Protein 2XC8 (pdb70)

Solvent-accessible surface area: 14455 Å² total

Structure (mmCIF, N/CA/C/O backbone):
data_2XC8
#
_entry.id   2XC8
#
_cell.length_a   42.911
_cell.length_b   64.116
_cell.length_c   101.053
_cell.angle_alpha   90.00
_cell.angle_beta   90.00
_cell.angle_gamma   90.00
#
_symmetry.space_group_name_H-M   'P 21 21 21'
#
loop_
_entity.id
_entity.type
_entity.pdbx_description
1 polymer 'GENE 22 PRODUCT'
2 water water
#
loop_
_atom_site.group_PDB
_atom_site.id
_atom_site.type_symbol
_atom_site.label_atom_id
_atom_site.label_alt_id
_atom_site.label_comp_id
_atom_site.label_asym_id
_atom_site.label_entity_id
_atom_site.label_seq_id
_atom_site.pdbx_PDB_ins_code
_atom_site.Cartn_x
_atom_site.Cartn_y
_atom_site.Cartn_z
_atom_site.occupancy
_atom_site.B_iso_or_equiv
_atom_site.auth_seq_id
_atom_site.auth_comp_id
_atom_site.auth_asym_id
_atom_site.auth_atom_id
_atom_site.pdbx_PDB_model_num
ATOM 1 N N . GLY A 1 1 ? -36.721 -5.485 -6.537 1.00 31.10 1 GLY A N 1
ATOM 2 C CA . GLY A 1 1 ? -35.733 -5.056 -7.570 1.00 29.93 1 GLY A CA 1
ATOM 3 C C . GLY A 1 1 ? -35.531 -3.553 -7.611 1.00 31.13 1 GLY A C 1
ATOM 4 O O . GLY A 1 1 ? -36.269 -2.798 -6.974 1.00 29.87 1 GLY A O 1
ATOM 5 N N . ILE A 1 2 ? -34.522 -3.122 -8.363 1.00 26.22 2 ILE A N 1
ATOM 6 C CA . ILE A 1 2 ? -34.279 -1.699 -8.574 1.00 23.91 2 ILE A CA 1
ATOM 7 C C . ILE A 1 2 ? -34.813 -1.297 -9.947 1.00 27.54 2 ILE A C 1
ATOM 8 O O . ILE A 1 2 ? -34.236 -1.655 -10.980 1.00 27.64 2 ILE A O 1
ATOM 13 N N . GLU A 1 3 ? -35.937 -0.620 -9.964 1.00 23.76 3 GLU A N 1
ATOM 14 C CA . GLU A 1 3 ? -36.523 -0.179 -11.202 1.00 23.07 3 GLU A CA 1
ATOM 15 C C . GLU A 1 3 ? -35.860 1.053 -11.820 1.00 25.07 3 GLU A C 1
ATOM 16 O O . GLU A 1 3 ? -35.358 1.901 -11.137 1.00 23.97 3 GLU A O 1
ATOM 22 N N . ILE A 1 4 ? -35.841 1.088 -13.138 1.00 20.77 4 ILE A N 1
ATOM 23 C CA . ILE A 1 4 ? -35.207 2.159 -13.894 1.00 19.39 4 ILE A CA 1
ATOM 24 C C . ILE A 1 4 ? -36.276 3.152 -14.345 1.00 23.42 4 ILE A C 1
ATOM 25 O O . ILE A 1 4 ? -37.190 2.794 -15.091 1.00 22.52 4 ILE A O 1
ATOM 30 N N . VAL A 1 5 ? -36.167 4.395 -13.881 1.00 20.09 5 VAL A N 1
ATOM 31 C CA . VAL A 1 5 ? -37.132 5.433 -14.247 1.00 19.44 5 VAL A CA 1
ATOM 32 C C . VAL A 1 5 ? -36.506 6.472 -15.178 1.00 23.28 5 VAL A C 1
ATOM 33 O O . VAL A 1 5 ? -35.715 7.320 -14.752 1.00 22.73 5 VAL A O 1
ATOM 37 N N . ASN A 1 6 ? -36.857 6.372 -16.459 1.00 19.52 6 ASN A N 1
ATOM 38 C CA . ASN A 1 6 ? -36.497 7.377 -17.452 1.00 18.88 6 ASN A CA 1
ATOM 39 C C . ASN A 1 6 ? -37.450 8.557 -17.314 1.00 22.44 6 ASN A C 1
ATOM 40 O O . ASN A 1 6 ? -38.668 8.403 -17.444 1.00 22.78 6 ASN A O 1
ATOM 45 N N . ARG A 1 7 ? -36.888 9.730 -17.038 1.00 19.89 7 ARG A N 1
ATOM 46 C CA . ARG A 1 7 ? -37.670 10.904 -16.664 1.00 21.12 7 ARG A CA 1
ATOM 47 C C . ARG A 1 7 ? -37.076 12.165 -17.287 1.00 25.87 7 ARG A C 1
ATOM 48 O O . ARG A 1 7 ? -35.864 12.374 -17.240 1.00 25.18 7 ARG A O 1
ATOM 56 N N . LYS A 1 8 ? -37.933 12.998 -17.871 1.00 23.98 8 LYS A N 1
ATOM 57 C CA . LYS A 1 8 ? -37.495 14.252 -18.484 1.00 24.48 8 LYS A CA 1
ATOM 58 C C . LYS A 1 8 ? -37.500 15.402 -17.477 1.00 29.26 8 LYS A C 1
ATOM 59 O O . LYS A 1 8 ? -38.394 15.491 -16.629 1.00 29.16 8 LYS A O 1
ATOM 65 N N . ALA A 1 9 ? -36.492 16.271 -17.577 1.00 26.72 9 ALA A N 1
ATOM 66 C CA . ALA A 1 9 ? -36.315 17.398 -16.653 1.00 27.17 9 ALA A CA 1
ATOM 67 C C . ALA A 1 9 ? -35.406 18.481 -17.239 1.00 30.82 9 ALA A C 1
ATOM 68 O O . ALA A 1 9 ? -34.676 18.233 -18.203 1.00 29.93 9 ALA A O 1
ATOM 70 N N . VAL A 1 10 ? -35.463 19.678 -16.653 1.00 27.88 10 VAL A N 1
ATOM 71 C CA . VAL A 1 10 ? -34.579 20.787 -17.028 1.00 28.71 10 VAL A CA 1
ATOM 72 C C . VAL A 1 10 ? -33.128 20.408 -16.722 1.00 31.32 10 VAL A C 1
ATOM 73 O O . VAL A 1 10 ? -32.254 20.508 -17.586 1.00 30.23 10 VAL A O 1
ATOM 77 N N . TRP A 1 11 ? -32.892 19.966 -15.488 1.00 27.30 11 TRP A N 1
ATOM 78 C CA . TRP A 1 11 ? -31.600 19.428 -15.083 1.00 25.68 11 TRP A CA 1
ATOM 79 C C . TRP A 1 11 ? -31.548 17.936 -15.398 1.00 27.24 11 TRP A C 1
ATOM 80 O O . TRP A 1 11 ? -32.321 17.149 -14.843 1.00 26.01 11 TRP A O 1
ATOM 91 N N . TYR A 1 12 ? -30.644 17.555 -16.297 1.00 22.51 12 TYR A N 1
ATOM 92 C CA . TYR A 1 12 ? -30.489 16.153 -16.679 1.00 20.19 12 TYR A CA 1
ATOM 93 C C . TYR A 1 12 ? -29.033 15.695 -16.723 1.00 22.66 12 TYR A C 1
ATOM 94 O O . TYR A 1 12 ? -28.120 16.495 -16.946 1.00 22.84 12 TYR A O 1
ATOM 103 N N . LEU A 1 13 ? -28.839 14.396 -16.508 1.00 18.22 13 LEU A N 1
ATOM 104 C CA . LEU A 1 13 ? -27.516 13.800 -16.388 1.00 17.60 13 LEU A CA 1
ATOM 105 C C . LEU A 1 13 ? -27.310 12.720 -17.448 1.00 23.61 13 LEU A C 1
ATOM 106 O O . LEU A 1 13 ? -28.125 11.802 -17.577 1.00 23.13 13 LEU A O 1
ATOM 111 N N . THR A 1 14 ? -26.219 12.837 -18.203 1.00 21.31 14 THR A N 1
ATOM 112 C CA . THR A 1 14 ? -25.913 11.893 -19.282 1.00 22.04 14 THR A CA 1
ATOM 113 C C . THR A 1 14 ? -25.118 10.680 -18.791 1.00 26.17 14 THR A C 1
ATOM 114 O O . THR A 1 14 ? -24.827 9.764 -19.567 1.00 26.70 14 THR A O 1
ATOM 118 N N . SER A 1 15 ? -24.775 10.684 -17.502 1.00 21.78 15 SER A N 1
ATOM 119 C CA . SER A 1 15 ? -24.090 9.561 -16.866 1.00 21.51 15 SER A CA 1
ATOM 120 C C . SER A 1 15 ? -24.947 8.302 -16.894 1.00 26.45 15 SER A C 1
ATOM 121 O O . SER A 1 15 ? -26.141 8.339 -16.588 1.00 25.28 15 SER A O 1
ATOM 124 N N . GLU A 1 16 ? -24.319 7.194 -17.271 1.00 24.54 16 GLU A N 1
ATOM 125 C CA . GLU A 1 16 ? -24.952 5.885 -17.259 1.00 24.62 16 GLU A CA 1
ATOM 126 C C . GLU A 1 16 ? -24.950 5.345 -15.831 1.00 28.17 16 GLU A C 1
ATOM 127 O O . GLU A 1 16 ? -23.886 5.179 -15.226 1.00 28.99 16 GLU A O 1
ATOM 133 N N . ILE A 1 17 ? -26.139 5.087 -15.292 1.00 23.12 17 ILE A N 1
ATOM 134 C CA . ILE A 1 17 ? -26.267 4.538 -13.942 1.00 22.02 17 ILE A CA 1
ATOM 135 C C . ILE A 1 17 ? -26.856 3.131 -14.011 1.00 26.26 17 ILE A C 1
ATOM 136 O O . ILE A 1 17 ? -27.932 2.932 -14.582 1.00 25.51 17 ILE A O 1
ATOM 141 N N . LYS A 1 18 ? -26.150 2.160 -13.437 1.00 23.50 18 LYS A N 1
ATOM 142 C CA . LYS A 1 18 ? -26.614 0.773 -13.466 1.00 24.20 18 LYS A CA 1
ATOM 143 C C . LYS A 1 18 ? -26.375 -0.008 -12.174 1.00 28.00 18 LYS A C 1
ATOM 144 O O . LYS A 1 18 ? -25.444 0.277 -11.414 1.00 28.30 18 LYS A O 1
ATOM 150 N N . GLU A 1 19 ? -27.243 -0.990 -11.944 1.00 23.22 19 GLU A N 1
ATOM 151 C CA . GLU A 1 19 ? -27.106 -1.928 -10.840 1.00 23.56 19 GLU A CA 1
ATOM 152 C C . GLU A 1 19 ? -26.164 -3.053 -11.251 1.00 29.38 19 GLU A C 1
ATOM 153 O O . GLU A 1 19 ? -26.299 -3.629 -12.335 1.00 29.96 19 GLU A O 1
ATOM 159 N N . THR A 1 20 ? -25.206 -3.351 -10.380 1.00 27.08 20 THR A N 1
ATOM 160 C CA . THR A 1 20 ? -24.275 -4.452 -10.593 1.00 28.30 20 THR A CA 1
ATOM 161 C C . THR A 1 20 ? -24.547 -5.565 -9.582 1.00 34.44 20 THR A C 1
ATOM 162 O O . THR A 1 20 ? -25.453 -5.452 -8.751 1.00 34.20 20 THR A O 1
ATOM 166 N N . GLU A 1 21 ? -23.761 -6.636 -9.665 1.00 32.58 21 GLU A N 1
ATOM 167 C CA . GLU A 1 21 ? -23.860 -7.771 -8.747 1.00 34.98 21 GLU A CA 1
ATOM 168 C C . GLU A 1 21 ? -23.586 -7.356 -7.297 1.00 37.45 21 GLU A C 1
ATOM 169 O O . GLU A 1 21 ? -24.154 -7.925 -6.361 1.00 38.52 21 GLU A O 1
ATOM 175 N N . THR A 1 22 ? -22.725 -6.354 -7.130 1.00 31.26 22 THR A N 1
ATOM 176 C CA . THR A 1 22 ? -22.290 -5.896 -5.810 1.00 30.87 22 THR A CA 1
ATOM 177 C C . THR A 1 22 ? -22.933 -4.581 -5.360 1.00 32.35 22 THR A C 1
ATOM 178 O O . THR A 1 22 ? -23.111 -4.359 -4.159 1.00 32.25 22 THR A O 1
ATOM 182 N N . GLY A 1 23 ? -23.277 -3.713 -6.312 1.00 26.82 23 GLY A N 1
ATOM 183 C CA . GLY A 1 23 ? -23.883 -2.425 -5.974 1.00 25.37 23 GLY A CA 1
ATOM 184 C C . GLY A 1 23 ? -24.334 -1.556 -7.134 1.00 28.71 23 GLY A C 1
ATOM 185 O O . GLY A 1 23 ? -25.075 -2.007 -8.010 1.00 28.27 23 GLY A O 1
ATOM 186 N N . ILE A 1 24 ? -23.891 -0.300 -7.119 1.00 24.51 24 ILE A N 1
ATOM 187 C CA . ILE A 1 24 ? -24.280 0.694 -8.121 1.00 22.15 24 ILE A CA 1
ATOM 188 C C . ILE A 1 24 ? -23.043 1.298 -8.788 1.00 26.20 24 ILE A C 1
ATOM 189 O O . ILE A 1 24 ? -22.086 1.674 -8.110 1.00 25.75 24 ILE A O 1
ATOM 194 N N . GLU A 1 25 ? -23.075 1.371 -10.117 1.00 23.14 25 GLU A N 1
ATOM 195 C CA . GLU A 1 25 ? -22.020 2.009 -10.902 1.00 22.61 25 GLU A CA 1
ATOM 196 C C . GLU A 1 25 ? -22.564 3.191 -11.698 1.00 25.27 25 GLU A C 1
ATOM 197 O O . GLU A 1 25 ? -23.488 3.040 -12.502 1.00 24.05 25 GLU A O 1
ATOM 203 N N . VAL A 1 26 ? -21.992 4.367 -11.457 1.00 21.57 26 VAL A N 1
ATOM 204 C CA . VAL A 1 26 ? -22.331 5.568 -12.213 1.00 20.18 26 VAL A CA 1
ATOM 205 C C . VAL A 1 26 ? -21.124 5.955 -13.058 1.00 26.63 26 VAL A C 1
ATOM 206 O O . VAL A 1 26 ? -20.026 6.152 -12.533 1.00 27.44 26 VAL A O 1
ATOM 210 N N . SER A 1 27 ? -21.331 6.045 -14.368 1.00 22.85 27 SER A N 1
ATOM 211 C CA . SER A 1 27 ? -20.265 6.411 -15.289 1.00 22.93 27 SER A CA 1
ATOM 212 C C . SER A 1 27 ? -19.993 7.911 -15.236 1.00 27.01 27 SER A C 1
ATOM 213 O O . SER A 1 27 ? -20.786 8.676 -14.682 1.00 24.77 27 SER A O 1
ATOM 216 N N . ALA A 1 28 ? -18.862 8.320 -15.802 1.00 25.75 28 ALA A N 1
ATOM 217 C CA . ALA A 1 28 ? -18.557 9.732 -15.971 1.00 25.95 28 ALA A CA 1
ATOM 218 C C . ALA A 1 28 ? -19.494 10.310 -17.025 1.00 29.05 28 ALA A C 1
ATOM 219 O O . ALA A 1 28 ? -19.772 9.663 -18.039 1.00 29.49 28 ALA A O 1
ATOM 221 N N . GLY A 1 29 ? -19.988 11.518 -16.777 1.00 24.91 29 GLY A N 1
ATOM 222 C CA . GLY A 1 29 ? -20.924 12.155 -17.696 1.00 24.76 29 GLY A CA 1
ATOM 223 C C . GLY A 1 29 ? -21.016 13.655 -17.533 1.00 27.40 29 GLY A C 1
ATOM 224 O O . GLY A 1 29 ? -20.084 14.300 -17.045 1.00 26.20 29 GLY A O 1
ATOM 225 N N . GLU A 1 30 ? -22.152 14.207 -17.949 1.00 23.62 30 GLU A N 1
ATOM 226 C CA . GLU A 1 30 ? -22.372 15.647 -17.922 1.00 23.64 30 GLU A CA 1
ATOM 227 C C . GLU A 1 30 ? -23.720 15.997 -17.310 1.00 26.58 30 GLU A C 1
ATOM 228 O O . GLU A 1 30 ? -24.736 15.366 -17.614 1.00 26.85 30 GLU A O 1
ATOM 234 N N . LEU A 1 31 ? -23.715 17.005 -16.443 1.00 22.33 31 LEU A N 1
ATOM 235 C CA . LEU A 1 31 ? -24.944 17.575 -15.909 1.00 21.92 31 LEU A CA 1
ATOM 236 C C . LEU A 1 31 ? -25.321 18.793 -16.742 1.00 28.54 31 LEU A C 1
ATOM 237 O O . LEU A 1 31 ? -24.517 19.713 -16.912 1.00 29.87 31 LEU A O 1
ATOM 242 N N . HIS A 1 32 ? -26.544 18.784 -17.265 1.00 24.78 32 HIS A N 1
ATOM 243 C CA . HIS A 1 32 ? -27.049 19.881 -18.081 1.00 25.79 32 HIS A CA 1
ATOM 244 C C . HIS A 1 32 ? -28.200 20.643 -17.441 1.00 31.32 32 HIS A C 1
ATOM 245 O O . HIS A 1 32 ? -29.078 20.040 -16.823 1.00 29.61 32 HIS A O 1
ATOM 252 N N . LYS A 1 33 ? -28.194 21.965 -17.587 1.00 30.06 33 LYS A N 1
ATOM 253 C CA . LYS A 1 33 ? -29.373 22.708 -17.160 1.00 31.10 33 LYS A CA 1
ATOM 254 C C . LYS A 1 33 ? -29.900 23.181 -18.508 1.00 37.87 33 LYS A C 1
ATOM 255 O O . LYS A 1 33 ? -29.399 24.159 -19.075 1.00 38.61 33 LYS A O 1
ATOM 261 N N . GLY A 1 34 ? -30.899 22.466 -19.021 1.00 35.44 34 GLY A N 1
ATOM 262 C CA . GLY A 1 34 ? -31.489 22.753 -20.329 1.00 37.05 34 GLY A CA 1
ATOM 263 C C . GLY A 1 34 ? -30.472 22.783 -21.457 1.00 43.30 34 GLY A C 1
ATOM 264 O O . GLY A 1 34 ? -29.583 21.931 -21.530 1.00 41.44 34 GLY A O 1
ATOM 265 N N . ASP A 1 35 ? -30.570 23.803 -22.300 1.00 43.44 35 ASP A N 1
ATOM 266 C CA . ASP A 1 35 ? -29.683 24.027 -23.420 1.00 45.17 35 ASP A CA 1
ATOM 267 C C . ASP A 1 35 ? -28.539 24.879 -22.967 1.00 50.20 35 ASP A C 1
ATOM 268 O O . ASP A 1 35 ? -27.493 24.818 -23.521 1.00 50.69 35 ASP A O 1
ATOM 273 N N . GLU A 1 36 ? -28.786 25.707 -21.970 1.00 46.56 36 GLU A N 1
ATOM 274 C CA . GLU A 1 36 ? -27.787 26.660 -21.487 1.00 47.46 36 GLU A CA 1
ATOM 275 C C . GLU A 1 36 ? -26.429 26.269 -20.870 1.00 50.08 36 GLU A C 1
ATOM 276 O O . GLU A 1 36 ? -25.388 26.696 -21.381 1.00 51.27 36 GLU A O 1
ATOM 282 N N . GLU A 1 37 ? -26.423 25.466 -19.804 1.00 44.15 37 GLU A N 1
ATOM 283 C CA . GLU A 1 37 ? -25.151 25.137 -19.133 1.00 42.88 37 GLU A CA 1
ATOM 284 C C . GLU A 1 37 ? -24.852 23.651 -18.907 1.00 44.01 37 GLU A C 1
ATOM 285 O O . GLU A 1 37 ? -25.745 22.856 -18.605 1.00 41.93 37 GLU A O 1
ATOM 291 N N . VAL A 1 38 ? -23.573 23.308 -19.070 1.00 28.60 38 VAL A N 1
ATOM 292 C CA . VAL A 1 38 ? -23.062 21.942 -18.932 1.00 27.77 38 VAL A CA 1
ATOM 293 C C . VAL A 1 38 ? -21.939 21.906 -17.887 1.00 29.23 38 VAL A C 1
ATOM 294 O O . VAL A 1 38 ? -21.077 22.789 -17.861 1.00 28.02 38 VAL A O 1
ATOM 298 N N . PHE A 1 39 ? -21.959 20.884 -17.032 1.00 24.74 39 PHE A N 1
ATOM 299 C CA . PHE A 1 39 ? -20.955 20.703 -15.980 1.00 23.94 39 PHE A CA 1
ATOM 300 C C . PHE A 1 39 ? -20.436 19.259 -15.997 1.00 26.73 39 PHE A C 1
ATOM 301 O O . PHE A 1 39 ? -21.231 18.327 -16.141 1.00 26.63 39 PHE A O 1
ATOM 309 N N . PRO A 1 40 ? -19.106 19.063 -15.854 1.00 22.37 40 PRO A N 1
ATOM 310 C CA . PRO A 1 40 ? -18.579 17.693 -15.843 1.00 21.52 40 PRO A CA 1
ATOM 311 C C . PRO A 1 40 ? -18.894 16.944 -14.545 1.00 24.71 40 PRO A C 1
ATOM 312 O O . PRO A 1 40 ? -18.805 17.519 -13.457 1.00 23.83 40 PRO A O 1
ATOM 316 N N . VAL A 1 41 ? -19.267 15.673 -14.677 1.00 21.57 41 VAL A N 1
ATOM 317 C CA . VAL A 1 41 ? -19.595 14.829 -13.529 1.00 20.91 41 VAL A CA 1
ATOM 318 C C . VAL A 1 41 ? -18.707 13.586 -13.523 1.00 24.88 41 VAL A C 1
ATOM 319 O O . VAL A 1 41 ? -18.656 12.840 -14.505 1.00 23.59 41 VAL A O 1
ATOM 323 N N . GLU A 1 42 ? -18.005 13.383 -12.410 1.00 22.97 42 GLU A N 1
ATOM 324 C CA . GLU A 1 42 ? -17.095 12.251 -12.240 1.00 23.58 42 GLU A CA 1
ATOM 325 C C . GLU A 1 42 ? -17.855 10.939 -12.081 1.00 26.86 42 GLU A C 1
ATOM 326 O O . GLU A 1 42 ? -19.034 10.934 -11.713 1.00 24.21 42 GLU A O 1
ATOM 332 N N . GLU A 1 43 ? -17.218 9.836 -12.355 1.00 25.09 43 GLU A N 1
ATOM 333 C CA . GLU A 1 43 ? -17.779 8.544 -12.119 1.00 24.86 43 GLU A CA 1
ATOM 334 C C . GLU A 1 43 ? -17.841 8.255 -10.611 1.00 28.16 43 GLU A C 1
ATOM 335 O O . GLU A 1 43 ? -17.185 8.864 -9.851 1.00 28.39 43 GLU A O 1
ATOM 341 N N . VAL A 1 44 ? -18.715 7.368 -10.205 1.00 23.32 44 VAL A N 1
ATOM 342 C CA . VAL A 1 44 ? -18.913 7.023 -8.802 1.00 22.35 44 VAL A CA 1
ATOM 343 C C . VAL A 1 44 ? -19.490 5.608 -8.708 1.00 25.04 44 VAL A C 1
ATOM 344 O O . VAL A 1 44 ? -20.234 5.175 -9.591 1.00 25.00 44 VAL A O 1
ATOM 348 N N . SER A 1 45 ? -19.122 4.886 -7.653 1.00 21.32 45 SER A N 1
ATOM 349 C CA . SER A 1 45 ? -19.637 3.538 -7.418 1.00 20.73 45 SER A CA 1
ATOM 350 C C . SER A 1 45 ? -19.649 3.201 -5.930 1.00 23.44 45 SER A C 1
ATOM 351 O O . SER A 1 45 ? -18.821 3.706 -5.166 1.00 23.34 45 SER A O 1
ATOM 354 N N . PHE A 1 46 ? -20.592 2.350 -5.530 1.00 18.99 46 PHE A N 1
ATOM 355 C CA . PHE A 1 46 ? -20.706 1.902 -4.140 1.00 18.21 46 PHE A CA 1
ATOM 356 C C . PHE A 1 46 ? -21.398 0.546 -4.019 1.00 23.12 46 PHE A C 1
ATOM 357 O O . PHE A 1 46 ? -22.234 0.190 -4.850 1.00 22.29 46 PHE A O 1
ATOM 365 N N . ASP A 1 47 ? -21.035 -0.201 -2.978 1.00 21.52 47 ASP A N 1
ATOM 366 C CA . ASP A 1 47 ? -21.646 -1.498 -2.692 1.00 21.51 47 ASP A CA 1
ATOM 367 C C . ASP A 1 47 ? -23.007 -1.322 -2.030 1.00 24.93 47 ASP A C 1
ATOM 368 O O . ASP A 1 47 ? -23.200 -0.411 -1.221 1.00 24.76 47 ASP A O 1
ATOM 373 N N . LEU A 1 48 ? -23.944 -2.198 -2.379 1.00 20.78 48 LEU A N 1
ATOM 374 C CA . LEU A 1 48 ? -25.250 -2.232 -1.728 1.00 19.25 48 LEU A CA 1
ATOM 375 C C . LEU A 1 48 ? -25.229 -3.271 -0.607 1.00 23.50 48 LEU A C 1
ATOM 376 O O . LEU A 1 48 ? -25.891 -4.311 -0.677 1.00 24.19 48 LEU A O 1
ATOM 381 N N . THR A 1 49 ? -24.447 -2.963 0.426 1.00 18.96 49 THR A N 1
ATOM 382 C CA . THR A 1 49 ? -24.180 -3.872 1.537 1.00 18.82 49 THR A CA 1
ATOM 383 C C . THR A 1 49 ? -25.364 -3.945 2.506 1.00 21.35 49 THR A C 1
ATOM 384 O O . THR A 1 49 ? -25.834 -2.911 2.989 1.00 19.00 49 THR A O 1
ATOM 388 N N . PRO A 1 50 ? -25.852 -5.169 2.789 1.00 18.91 50 PRO A N 1
ATOM 389 C CA . PRO A 1 50 ? -26.939 -5.333 3.750 1.00 18.96 50 PRO A CA 1
ATOM 390 C C . PRO A 1 50 ? -26.448 -5.405 5.198 1.00 24.55 50 PRO A C 1
ATOM 391 O O . PRO A 1 50 ? -25.268 -5.672 5.446 1.00 25.38 50 PRO A O 1
ATOM 395 N N . ASP A 1 51 ? -27.360 -5.156 6.137 1.00 20.76 51 ASP A N 1
ATOM 396 C CA . ASP A 1 51 ? -27.101 -5.323 7.566 1.00 21.25 51 ASP A CA 1
ATOM 397 C C . ASP A 1 51 ? -27.782 -6.612 8.033 1.00 25.93 51 ASP A C 1
ATOM 398 O O . ASP A 1 51 ? -28.773 -7.033 7.438 1.00 24.97 51 ASP A O 1
ATOM 403 N N . ASP A 1 52 ? -27.258 -7.235 9.088 1.00 24.49 52 ASP A N 1
ATOM 404 C CA . ASP A 1 52 ? -27.842 -8.475 9.619 1.00 25.63 52 ASP A CA 1
ATOM 405 C C . ASP A 1 52 ? -29.234 -8.302 10.234 1.00 26.52 52 ASP A C 1
ATOM 406 O O . ASP A 1 52 ? -30.058 -9.217 10.173 1.00 25.64 52 ASP A O 1
ATOM 411 N N . THR A 1 53 ? -29.488 -7.133 10.816 1.00 21.41 53 THR A N 1
ATOM 412 C CA . THR A 1 53 ? -30.744 -6.875 11.520 1.00 20.35 53 THR A CA 1
ATOM 413 C C . THR A 1 53 ? -31.702 -5.981 10.726 1.00 22.89 53 THR A C 1
ATOM 414 O O . THR A 1 53 ? -32.851 -6.358 10.482 1.00 23.19 53 THR A O 1
ATOM 418 N N . TYR A 1 54 ? -31.220 -4.808 10.320 1.00 17.66 54 TYR A N 1
ATOM 419 C CA . TYR A 1 54 ? -32.073 -3.772 9.738 1.00 16.33 54 TYR A CA 1
ATOM 420 C C . TYR A 1 54 ? -31.947 -3.582 8.230 1.00 19.23 54 TYR A C 1
ATOM 421 O O . TYR A 1 54 ? -30.951 -4.002 7.635 1.00 19.46 54 TYR A O 1
ATOM 430 N N . PRO A 1 55 ? -32.963 -2.953 7.604 1.00 15.98 55 PRO A N 1
ATOM 431 C CA . PRO A 1 55 ? -32.846 -2.744 6.164 1.00 15.60 55 PRO A CA 1
ATOM 432 C C . PRO A 1 55 ? -31.962 -1.501 6.107 1.00 20.17 55 PRO A C 1
ATOM 433 O O . PRO A 1 55 ? -31.980 -0.686 7.035 1.00 19.80 55 PRO A O 1
ATOM 437 N N . VAL A 1 56 ? -31.191 -1.367 5.032 1.00 18.58 56 VAL A N 1
ATOM 438 C CA . VAL A 1 56 ? -30.290 -0.229 4.870 1.00 18.77 56 VAL A CA 1
ATOM 439 C C . VAL A 1 56 ? -30.726 0.632 3.688 1.00 22.90 56 VAL A C 1
ATOM 440 O O . VAL A 1 56 ? -30.877 0.132 2.571 1.00 23.08 56 VAL A O 1
ATOM 444 N N . GLU A 1 57 ? -30.930 1.923 3.943 1.00 19.92 57 GLU A N 1
ATOM 445 C CA . GLU A 1 57 ? -31.283 2.871 2.890 1.00 19.05 57 GLU A CA 1
ATOM 446 C C . GLU A 1 57 ? -30.039 3.553 2.327 1.00 23.26 57 GLU A C 1
ATOM 447 O O . GLU A 1 57 ? -29.237 4.122 3.071 1.00 23.35 57 GLU A O 1
ATOM 453 N N . TYR A 1 58 ? -29.891 3.480 1.008 1.00 19.37 58 TYR A N 1
ATOM 454 C CA . TYR A 1 58 ? -28.827 4.177 0.299 1.00 18.98 58 TYR A CA 1
ATOM 455 C C . TYR A 1 58 ? -29.430 5.290 -0.547 1.00 24.99 58 TYR A C 1
ATOM 456 O O . TYR A 1 58 ? -30.336 5.047 -1.348 1.00 23.14 58 TYR A O 1
ATOM 473 N N . LEU A 1 60 ? -28.042 8.473 -3.021 1.00 20.31 60 LEU A N 1
ATOM 474 C CA . LEU A 1 60 ? -26.926 9.127 -3.692 1.00 19.34 60 LEU A CA 1
ATOM 475 C C . LEU A 1 60 ? -27.322 10.539 -4.115 1.00 22.45 60 LEU A C 1
ATOM 476 O O . LEU A 1 60 ? -28.328 10.727 -4.799 1.00 22.16 60 LEU A O 1
ATOM 481 N N . TYR A 1 61 ? -26.559 11.515 -3.651 1.00 18.36 61 TYR A N 1
ATOM 482 C CA . TYR A 1 61 ? -26.765 12.916 -3.914 1.00 17.77 61 TYR A CA 1
ATOM 483 C C . TYR A 1 61 ? -25.796 13.586 -4.893 1.00 20.79 61 TYR A C 1
ATOM 484 O O . TYR A 1 61 ? -24.635 13.400 -4.836 1.00 18.90 61 TYR A O 1
ATOM 493 N N . LEU A 1 62 ? -26.350 14.367 -5.795 1.00 18.42 62 LEU A N 1
ATOM 494 C CA . LEU A 1 62 ? -25.608 15.142 -6.722 1.00 18.44 62 LEU A CA 1
ATOM 495 C C . LEU A 1 62 ? -25.825 16.617 -6.448 1.00 21.82 62 LEU A C 1
ATOM 496 O O . LEU A 1 62 ? -26.846 17.162 -6.686 1.00 21.10 62 LEU A O 1
ATOM 501 N N . HIS A 1 63 ? -24.789 17.254 -5.958 1.00 18.85 63 HIS A N 1
ATOM 502 C CA . HIS A 1 63 ? -24.860 18.639 -5.494 1.00 19.20 63 HIS A CA 1
ATOM 503 C C . HIS A 1 63 ? -23.742 19.491 -6.092 1.00 25.26 63 HIS A C 1
ATOM 504 O O . HIS A 1 63 ? -22.731 18.962 -6.558 1.00 24.44 63 HIS A O 1
ATOM 519 N N . ASN A 1 65 ? -21.206 23.048 -5.723 1.00 22.52 65 ASN A N 1
ATOM 520 C CA . ASN A 1 65 ? -20.621 24.195 -5.040 1.00 23.32 65 ASN A CA 1
ATOM 521 C C . ASN A 1 65 ? -20.918 25.457 -5.845 1.00 28.03 65 ASN A C 1
ATOM 522 O O . ASN A 1 65 ? -20.472 25.602 -6.985 1.00 27.04 65 ASN A O 1
ATOM 527 N N . VAL A 1 66 ? -21.688 26.352 -5.232 1.00 26.60 66 VAL A N 1
ATOM 528 C CA . VAL A 1 66 ? -22.155 27.592 -5.856 1.00 27.85 66 VAL A CA 1
ATOM 529 C C . VAL A 1 66 ? -21.006 28.487 -6.339 1.00 32.74 66 VAL A C 1
ATOM 530 O O . VAL A 1 66 ? -21.089 29.090 -7.412 1.00 33.05 66 VAL A O 1
ATOM 534 N N . GLN A 1 67 ? -19.933 28.518 -5.553 1.00 29.04 67 GLN A N 1
ATOM 535 C CA . GLN A 1 67 ? -18.761 29.319 -5.832 1.00 29.27 67 GLN A CA 1
ATOM 536 C C . GLN A 1 67 ? -17.858 28.784 -6.897 1.00 30.26 67 GLN A C 1
ATOM 537 O O . GLN A 1 67 ? -17.462 29.485 -7.747 1.00 29.18 67 GLN A O 1
ATOM 543 N N . THR A 1 68 ? -17.567 27.522 -6.826 1.00 25.05 68 THR A N 1
ATOM 544 C CA . THR A 1 68 ? -16.571 26.872 -7.683 1.00 23.88 68 THR A CA 1
ATOM 545 C C . THR A 1 68 ? -17.174 26.224 -8.934 1.00 27.61 68 THR A C 1
ATOM 546 O O . THR A 1 68 ? -16.450 25.910 -9.884 1.00 27.53 68 THR A O 1
ATOM 550 N N . LYS A 1 69 ? -18.494 26.028 -8.919 1.00 23.49 69 LYS A N 1
ATOM 551 C CA . LYS A 1 69 ? -19.242 25.339 -9.989 1.00 21.45 69 LYS A CA 1
ATOM 552 C C . LYS A 1 69 ? -18.973 23.828 -10.044 1.00 25.38 69 LYS A C 1
ATOM 553 O O . LYS A 1 69 ? -19.455 23.137 -10.947 1.00 23.73 69 LYS A O 1
ATOM 559 N N . LYS A 1 70 ? -18.215 23.327 -9.069 1.00 22.75 70 LYS A N 1
ATOM 560 C CA . LYS A 1 70 ? -17.889 21.905 -8.984 1.00 21.75 70 LYS A CA 1
ATOM 561 C C . LYS A 1 70 ? -19.097 21.083 -8.542 1.00 26.20 70 LYS A C 1
ATOM 562 O O . LYS A 1 70 ? -19.701 21.348 -7.500 1.00 26.18 70 LYS A O 1
ATOM 568 N N . VAL A 1 71 ? -19.434 20.088 -9.356 1.00 22.63 71 VAL A N 1
ATOM 569 C CA . VAL A 1 71 ? -20.545 19.184 -9.085 1.00 21.72 71 VAL A CA 1
ATOM 570 C C . VAL A 1 71 ? -19.988 17.881 -8.507 1.00 26.63 71 VAL A C 1
ATOM 571 O O . VAL A 1 71 ? -19.115 17.250 -9.109 1.00 27.22 71 VAL A O 1
ATOM 575 N N . SER A 1 72 ? -20.491 17.494 -7.336 1.00 23.59 72 SER A N 1
ATOM 576 C CA . SER A 1 72 ? -19.940 16.360 -6.591 1.00 23.83 72 SER A CA 1
ATOM 577 C C . SER A 1 72 ? -20.989 15.340 -6.147 1.00 27.36 72 SER A C 1
ATOM 578 O O . SER A 1 72 ? -22.189 15.626 -6.132 1.00 27.11 72 SER A O 1
ATOM 581 N N . TRP A 1 73 ? -20.510 14.150 -5.786 1.00 23.04 73 TRP A N 1
ATOM 582 C CA . TRP A 1 73 ? -21.357 13.080 -5.272 1.00 21.48 73 TRP A CA 1
ATOM 583 C C . TRP A 1 73 ? -21.268 12.968 -3.756 1.00 25.70 73 TRP A C 1
ATOM 584 O O . TRP A 1 73 ? -20.201 13.155 -3.162 1.00 26.05 73 TRP A O 1
ATOM 595 N N . SER A 1 74 ? -22.406 12.656 -3.147 1.00 22.39 74 SER A N 1
ATOM 596 C CA . SER A 1 74 ? -22.482 12.329 -1.735 1.00 22.25 74 SER A CA 1
ATOM 597 C C . SER A 1 74 ? -23.363 11.105 -1.557 1.00 24.02 74 SER A C 1
ATOM 598 O O . SER A 1 74 ? -24.347 10.931 -2.278 1.00 22.05 74 SER A O 1
ATOM 601 N N . LEU A 1 75 ? -23.004 10.255 -0.602 1.00 19.92 75 LEU A N 1
ATOM 602 C CA . LEU A 1 75 ? -23.783 9.058 -0.326 1.00 18.91 75 LEU A CA 1
ATOM 603 C C . LEU A 1 75 ? -24.225 9.013 1.127 1.00 25.99 75 LEU A C 1
ATOM 604 O O . LEU A 1 75 ? -23.407 9.120 2.043 1.00 27.22 75 LEU A O 1
ATOM 609 N N . CYS A 1 76 ? -25.531 8.868 1.323 1.00 22.53 76 CYS A N 1
ATOM 610 C CA . CYS A 1 76 ? -26.091 8.639 2.644 1.00 23.33 76 CYS A CA 1
ATOM 611 C C . CYS A 1 76 ? -26.388 7.157 2.818 1.00 26.41 76 CYS A C 1
ATOM 612 O O . CYS A 1 76 ? -26.952 6.514 1.929 1.00 25.28 76 CYS A O 1
ATOM 615 N N . LYS A 1 77 ? -25.997 6.626 3.971 1.00 23.51 77 LYS A N 1
ATOM 616 C CA . LYS A 1 77 ? -26.307 5.255 4.345 1.00 23.30 77 LYS A CA 1
ATOM 617 C C . LYS A 1 77 ? -27.005 5.268 5.699 1.00 26.94 77 LYS A C 1
ATOM 618 O O . LYS A 1 77 ? -26.418 5.673 6.706 1.00 28.16 77 LYS A O 1
ATOM 624 N N . ALA A 1 78 ? -28.262 4.834 5.716 1.00 21.50 78 ALA A N 1
ATOM 625 C CA . ALA A 1 78 ? -29.054 4.829 6.940 1.00 21.62 78 ALA A CA 1
ATOM 626 C C . ALA A 1 78 ? -29.592 3.445 7.265 1.00 24.74 78 ALA A C 1
ATOM 627 O O . ALA A 1 78 ? -30.040 2.715 6.380 1.00 23.25 78 ALA A O 1
ATOM 629 N N . TYR A 1 79 ? -29.540 3.098 8.546 1.00 22.45 79 TYR A N 1
ATOM 630 C CA . TYR A 1 79 ? -30.065 1.832 9.034 1.00 22.36 79 TYR A CA 1
ATOM 631 C C . TYR A 1 79 ? -31.492 2.054 9.509 1.00 24.53 79 TYR A C 1
ATOM 632 O O . TYR A 1 79 ? -31.735 2.848 10.422 1.00 24.50 79 TYR A O 1
ATOM 641 N N . LEU A 1 80 ? -32.443 1.381 8.895 1.00 19.37 80 LEU A N 1
ATOM 642 C CA . LEU A 1 80 ? -33.832 1.699 9.167 1.00 19.16 80 LEU A CA 1
ATOM 643 C C . LEU A 1 80 ? -34.404 1.032 10.435 1.00 24.35 80 LEU A C 1
ATOM 644 O O . LEU A 1 80 ? -35.196 0.081 10.364 1.00 23.82 80 LEU A O 1
ATOM 649 N N . ASP A 1 81 ? -33.984 1.590 11.580 1.00 21.83 81 ASP A N 1
ATOM 650 C CA . ASP A 1 81 ? -34.253 1.099 12.931 1.00 23.34 81 ASP A CA 1
ATOM 651 C C . ASP A 1 81 ? -35.319 1.920 13.664 1.00 30.23 81 ASP A C 1
ATOM 652 O O . ASP A 1 81 ? -35.574 1.704 14.852 1.00 30.59 81 ASP A O 1
ATOM 657 N N . GLY A 1 82 ? -35.940 2.853 12.945 1.00 28.25 82 GLY A N 1
ATOM 658 C CA . GLY A 1 82 ? -36.941 3.745 13.525 1.00 28.94 82 GLY A CA 1
ATOM 659 C C . GLY A 1 82 ? -36.402 5.143 13.760 1.00 33.94 82 GLY A C 1
ATOM 660 O O . GLY A 1 82 ? -37.169 6.082 13.984 1.00 35.26 82 GLY A O 1
ATOM 661 N N . GLU A 1 83 ? -35.078 5.277 13.711 1.00 30.21 83 GLU A N 1
ATOM 662 C CA . GLU A 1 83 ? -34.416 6.568 13.894 1.00 31.28 83 GLU A CA 1
ATOM 663 C C . GLU A 1 83 ? -33.557 6.962 12.691 1.00 34.03 83 GLU A C 1
ATOM 664 O O . GLU A 1 83 ? -33.368 8.152 12.422 1.00 35.48 83 GLU A O 1
ATOM 670 N N . GLY A 1 84 ? -33.050 5.964 11.972 1.00 27.56 84 GLY A N 1
ATOM 671 C CA . GLY A 1 84 ? -32.258 6.199 10.767 1.00 25.78 84 GLY A CA 1
ATOM 672 C C . GLY A 1 84 ? -33.105 6.559 9.558 1.00 28.38 84 GLY A C 1
ATOM 673 O O . GLY A 1 84 ? -34.169 5.975 9.337 1.00 27.80 84 GLY A O 1
ATOM 674 N N . TYR A 1 85 ? -32.621 7.530 8.784 1.00 23.92 85 TYR A N 1
ATOM 675 C CA . TYR A 1 85 ? -33.257 7.978 7.542 1.00 22.71 85 TYR A CA 1
ATOM 676 C C . TYR A 1 85 ? -32.242 8.770 6.717 1.00 26.64 85 TYR A C 1
ATOM 677 O O . TYR A 1 85 ? -31.264 9.287 7.264 1.00 25.84 85 TYR A O 1
ATOM 686 N N . CYS A 1 86 ? -32.472 8.865 5.410 1.00 23.95 86 CYS A N 1
ATOM 687 C CA . CYS A 1 86 ? -31.579 9.624 4.536 1.00 24.10 86 CYS A CA 1
ATOM 688 C C . CYS A 1 86 ? -32.155 10.974 4.112 1.00 29.15 86 CYS A C 1
ATOM 689 O O . CYS A 1 86 ? -33.300 11.067 3.662 1.00 29.40 86 CYS A O 1
ATOM 692 N N . ASP A 1 87 ? -31.335 12.010 4.270 1.00 26.57 87 ASP A N 1
ATOM 693 C CA . ASP A 1 87 ? -31.696 13.390 3.969 1.00 27.70 87 ASP A CA 1
ATOM 694 C C . ASP A 1 87 ? -30.395 14.144 3.716 1.00 32.14 87 ASP A C 1
ATOM 695 O O . ASP A 1 87 ? -29.456 14.030 4.507 1.00 32.46 87 ASP A O 1
ATOM 700 N N . TYR A 1 88 ? -30.324 14.890 2.613 1.00 28.62 88 TYR A N 1
ATOM 701 C CA . TYR A 1 88 ? -29.109 15.641 2.280 1.00 28.28 88 TYR A CA 1
ATOM 702 C C . TYR A 1 88 ? -28.797 16.694 3.349 1.00 34.64 88 TYR A C 1
ATOM 703 O O . TYR A 1 88 ? -29.593 17.603 3.602 1.00 35.34 88 TYR A O 1
ATOM 712 N N . GLN A 1 89 ? -27.630 16.537 3.973 1.00 32.13 89 GLN A N 1
ATOM 713 C CA . GLN A 1 89 ? -27.208 17.342 5.124 1.00 34.20 89 GLN A CA 1
ATOM 714 C C . GLN A 1 89 ? -26.188 18.426 4.758 1.00 39.52 89 GLN A C 1
ATOM 715 O O . GLN A 1 89 ? -25.912 19.321 5.562 1.00 42.28 89 GLN A O 1
ATOM 721 N N . GLY A 1 90 ? -25.634 18.339 3.548 1.00 33.32 90 GLY A N 1
ATOM 722 C CA . GLY A 1 90 ? -24.566 19.238 3.096 1.00 33.27 90 GLY A CA 1
ATOM 723 C C . GLY A 1 90 ? -24.967 20.688 2.876 1.00 37.73 90 GLY A C 1
ATOM 724 O O . GLY A 1 90 ? -26.142 21.044 2.989 1.00 37.76 90 GLY A O 1
ATOM 725 N N . ASN A 1 91 ? -23.977 21.521 2.552 1.00 34.52 91 ASN A N 1
ATOM 726 C CA . ASN A 1 91 ? -24.175 22.969 2.398 1.00 36.14 91 ASN A CA 1
ATOM 727 C C . ASN A 1 91 ? -24.098 23.491 0.953 1.00 38.97 91 ASN A C 1
ATOM 728 O O . ASN A 1 91 ? -24.095 24.704 0.720 1.00 40.82 91 ASN A O 1
ATOM 733 N N . GLU A 1 92 ? -24.044 22.566 -0.002 1.00 32.12 92 GLU A N 1
ATOM 734 C CA . GLU A 1 92 ? -24.024 22.895 -1.427 1.00 29.71 92 GLU A CA 1
ATOM 735 C C . GLU A 1 92 ? -25.425 22.754 -2.026 1.00 31.01 92 GLU A C 1
ATOM 736 O O . GLU A 1 92 ? -26.329 22.214 -1.384 1.00 30.37 92 GLU A O 1
ATOM 742 N N . ARG A 1 93 ? -25.598 23.245 -3.250 1.00 26.26 93 ARG A N 1
ATOM 743 C CA . ARG A 1 93 ? -26.894 23.222 -3.924 1.00 25.07 93 ARG A CA 1
ATOM 744 C C . ARG A 1 93 ? -27.226 21.825 -4.449 1.00 26.40 93 ARG A C 1
ATOM 745 O O . ARG A 1 93 ? -26.608 21.351 -5.406 1.00 25.16 93 ARG A O 1
ATOM 753 N N . LEU A 1 94 ? -28.201 21.176 -3.815 1.00 22.40 94 LEU A N 1
ATOM 754 C CA . LEU A 1 94 ? -28.643 19.841 -4.218 1.00 20.89 94 LEU A CA 1
ATOM 755 C C . LEU A 1 94 ? -29.346 19.897 -5.572 1.00 24.35 94 LEU A C 1
ATOM 756 O O . LEU A 1 94 ? -30.366 20.575 -5.725 1.00 24.88 94 LEU A O 1
ATOM 761 N N . ILE A 1 95 ? -28.788 19.189 -6.550 1.00 19.53 95 ILE A N 1
ATOM 762 C CA . ILE A 1 95 ? -29.354 19.157 -7.897 1.00 19.06 95 ILE A CA 1
ATOM 763 C C . ILE A 1 95 ? -30.354 18.007 -8.048 1.00 23.18 95 ILE A C 1
ATOM 764 O O . ILE A 1 95 ? -31.484 18.223 -8.494 1.00 22.50 95 ILE A O 1
ATOM 777 N N . TYR A 1 97 ? -31.214 13.445 -6.772 1.00 21.86 97 TYR A N 1
ATOM 778 C CA . TYR A 1 97 ? -30.869 12.228 -6.041 1.00 21.25 97 TYR A CA 1
ATOM 779 C C . TYR A 1 97 ? -31.306 11.057 -6.930 1.00 24.06 97 TYR A C 1
ATOM 780 O O 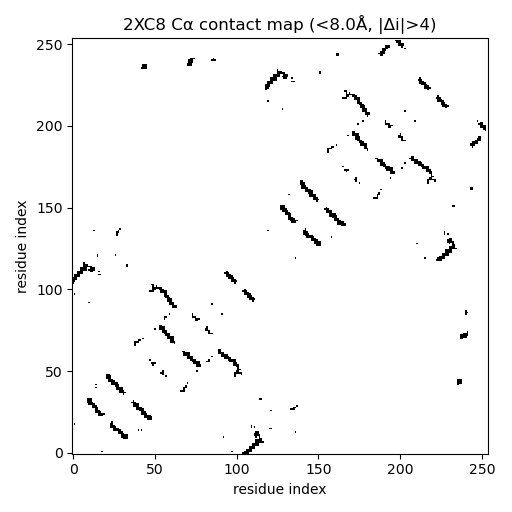. TYR A 1 97 ? -32.412 10.530 -6.778 1.00 24.16 97 TYR A O 1
ATOM 789 N N . PRO A 1 98 ? -30.430 10.658 -7.876 1.00 20.30 98 PRO A N 1
ATOM 790 C CA . PRO A 1 98 ? -30.762 9.670 -8.908 1.00 20.21 98 PRO A CA 1
ATOM 791 C C . PRO A 1 98 ? -30.833 8.216 -8.430 1.00 23.45 98 PRO A C 1
ATOM 792 O O . PRO A 1 98 ? -31.350 7.366 -9.156 1.00 23.72 98 PRO A O 1
ATOM 796 N N . VAL A 1 99 ? -30.317 7.930 -7.236 1.00 19.24 99 VAL A N 1
ATOM 797 C CA . VAL A 1 99 ? -30.363 6.571 -6.688 1.00 18.39 99 VAL A CA 1
ATOM 798 C C . VAL A 1 99 ? -30.941 6.564 -5.272 1.00 22.26 99 VAL A C 1
ATOM 799 O O . VAL A 1 99 ? -30.451 7.266 -4.385 1.00 22.02 99 VAL A O 1
ATOM 803 N N . SER A 1 100 ? -31.994 5.772 -5.083 1.00 18.82 100 SER A N 1
ATOM 804 C CA . SER A 1 100 ? -32.615 5.573 -3.778 1.00 18.68 100 SER A CA 1
ATOM 805 C C . SER A 1 100 ? -32.978 4.096 -3.631 1.00 23.21 100 SER A C 1
ATOM 806 O O . SER A 1 100 ? -33.956 3.631 -4.219 1.00 23.53 100 SER A O 1
ATOM 809 N N . VAL A 1 101 ? -32.178 3.363 -2.859 1.00 20.06 101 VAL A N 1
ATOM 810 C CA . VAL A 1 101 ? -32.343 1.913 -2.731 1.00 20.15 101 VAL A CA 1
ATOM 811 C C . VAL A 1 101 ? -32.364 1.459 -1.271 1.00 23.83 101 VAL A C 1
ATOM 812 O O . VAL A 1 101 ? -31.527 1.873 -0.466 1.00 23.99 101 VAL A O 1
ATOM 816 N N . THR A 1 102 ? -33.335 0.609 -0.949 1.00 20.20 102 THR A N 1
ATOM 817 C CA . THR A 1 102 ? -33.394 -0.059 0.343 1.00 19.47 102 THR A CA 1
ATOM 818 C C . THR A 1 102 ? -32.896 -1.497 0.180 1.00 21.79 102 THR A C 1
ATOM 819 O O . THR A 1 102 ? -33.433 -2.266 -0.622 1.00 22.14 102 THR A O 1
ATOM 823 N N . VAL A 1 103 ? -31.854 -1.837 0.935 1.00 16.17 103 VAL A N 1
ATOM 824 C CA . VAL A 1 103 ? -31.272 -3.176 0.910 1.00 15.75 103 VAL A CA 1
ATOM 825 C C . VAL A 1 103 ? -31.664 -3.917 2.184 1.00 20.61 103 VAL A C 1
ATOM 826 O O . VAL A 1 103 ? -31.335 -3.488 3.292 1.00 19.63 103 VAL A O 1
ATOM 830 N N . PHE A 1 104 ? -32.372 -5.029 2.010 1.00 17.54 104 PHE A N 1
ATOM 831 C CA . PHE A 1 104 ? -32.873 -5.822 3.129 1.00 17.65 104 PHE A CA 1
ATOM 832 C C . PHE A 1 104 ? -31.840 -6.857 3.582 1.00 22.72 104 PHE A C 1
ATOM 833 O O . PHE A 1 104 ? -30.979 -7.248 2.788 1.00 23.13 104 PHE A O 1
ATOM 841 N N . PRO A 1 105 ? -31.907 -7.291 4.861 1.00 19.54 105 PRO A N 1
ATOM 842 C CA . PRO A 1 105 ? -30.911 -8.214 5.419 1.00 20.13 105 PRO A CA 1
ATOM 843 C C . PRO A 1 105 ? -30.541 -9.414 4.536 1.00 25.01 105 PRO A C 1
ATOM 844 O O . PRO A 1 105 ? -29.370 -9.800 4.499 1.00 25.46 105 PRO A O 1
ATOM 848 N N . ASN A 1 106 ? -31.519 -9.989 3.834 1.00 20.72 106 ASN A N 1
ATOM 849 C CA . ASN A 1 106 ? -31.271 -11.162 2.986 1.00 21.19 106 ASN A CA 1
ATOM 850 C C . ASN A 1 106 ? -30.697 -10.846 1.595 1.00 25.77 106 ASN A C 1
ATOM 851 O O . ASN A 1 106 ? -30.464 -11.753 0.792 1.00 26.45 106 ASN A O 1
ATOM 856 N N . GLY A 1 107 ? -30.471 -9.562 1.325 1.00 21.33 107 GLY A N 1
ATOM 857 C CA . GLY A 1 107 ? -29.853 -9.128 0.073 1.00 20.82 107 GLY A CA 1
ATOM 858 C C . GLY A 1 107 ? -30.816 -8.561 -0.953 1.00 24.13 107 GLY A C 1
ATOM 859 O O . GLY A 1 107 ? -30.389 -8.080 -2.006 1.00 24.33 107 GLY A O 1
ATOM 860 N N . THR A 1 108 ? -32.113 -8.621 -0.650 1.00 19.83 108 THR A N 1
ATOM 861 C CA . THR A 1 108 ? -33.150 -8.099 -1.540 1.00 19.10 108 THR A CA 1
ATOM 862 C C . THR A 1 108 ? -33.043 -6.581 -1.661 1.00 22.29 108 THR A C 1
ATOM 863 O O . THR A 1 108 ? -33.005 -5.864 -0.656 1.00 21.37 108 THR A O 1
ATOM 867 N N . ARG A 1 109 ? -32.988 -6.109 -2.903 1.00 19.13 109 ARG A N 1
ATOM 868 C CA . ARG A 1 109 ? -32.878 -4.687 -3.193 1.00 18.43 109 ARG A CA 1
ATOM 869 C C . ARG A 1 109 ? -34.193 -4.163 -3.738 1.00 23.89 109 ARG A C 1
ATOM 870 O O . ARG A 1 109 ? -34.773 -4.747 -4.654 1.00 25.23 109 ARG A O 1
ATOM 878 N N . GLU A 1 110 ? -34.664 -3.067 -3.157 1.00 19.53 110 GLU 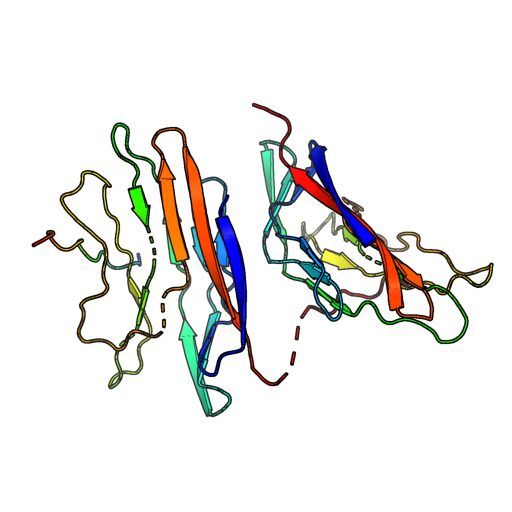A N 1
ATOM 879 C CA . GLU A 1 110 ? -35.875 -2.409 -3.620 1.00 19.37 110 GLU A CA 1
ATOM 880 C C . GLU A 1 110 ? -35.668 -0.910 -3.665 1.00 24.05 110 GLU A C 1
ATOM 881 O O . GLU A 1 110 ? -35.295 -0.290 -2.666 1.00 23.32 110 GLU A O 1
ATOM 887 N N . GLY A 1 111 ? -35.903 -0.336 -4.837 1.00 21.21 111 GLY A N 1
ATOM 888 C CA . GLY A 1 111 ? -35.724 1.089 -5.025 1.00 20.26 111 GLY A CA 1
ATOM 889 C C . GLY A 1 111 ? -35.737 1.496 -6.478 1.00 23.50 111 GLY A C 1
ATOM 890 O O . GLY A 1 111 ? -36.306 0.806 -7.329 1.00 24.32 111 GLY A O 1
ATOM 891 N N . THR A 1 112 ? -35.098 2.627 -6.755 1.00 18.51 112 THR A N 1
ATOM 892 C CA . THR A 1 112 ? -35.176 3.250 -8.065 1.00 18.74 112 THR A CA 1
ATOM 893 C C . THR A 1 112 ? -33.882 3.899 -8.549 1.00 21.61 112 THR A C 1
ATOM 894 O O . THR A 1 112 ? -33.116 4.463 -7.762 1.00 20.19 112 THR A O 1
ATOM 898 N N . ILE A 1 113 ? -33.653 3.791 -9.856 1.00 19.03 113 ILE A N 1
ATOM 899 C CA . ILE A 1 113 ? -32.509 4.449 -10.469 1.00 18.05 113 ILE A CA 1
ATOM 900 C C . ILE A 1 113 ? -33.218 5.456 -11.369 1.00 21.36 113 ILE A C 1
ATOM 901 O O . ILE A 1 113 ? -33.983 5.076 -12.261 1.00 22.13 113 ILE A O 1
ATOM 906 N N . PHE A 1 114 ? -32.979 6.737 -11.112 1.00 22.92 114 PHE A N 1
ATOM 907 C CA . PHE A 1 114 ? -33.557 7.801 -11.917 1.00 22.61 114 PHE A CA 1
ATOM 908 C C . PHE A 1 114 ? -32.597 8.224 -13.013 1.00 25.99 114 PHE A C 1
ATOM 909 O O . PHE A 1 114 ? -31.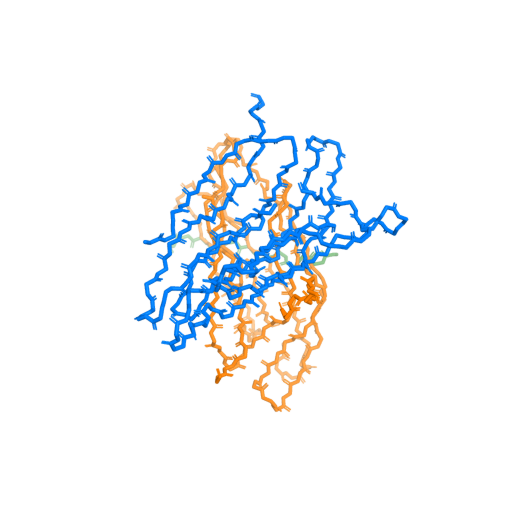457 8.611 -12.742 1.00 25.79 114 PHE A O 1
ATOM 917 N N . LEU A 1 115 ? -33.066 8.136 -14.253 1.00 21.27 115 LEU A N 1
ATOM 918 C CA . LEU A 1 115 ? -32.284 8.570 -15.401 1.00 20.12 115 LEU A CA 1
ATOM 919 C C . LEU A 1 115 ? -32.944 9.780 -16.050 1.00 21.91 115 LEU A C 1
ATOM 920 O O . LEU A 1 115 ? -33.945 9.653 -16.762 1.00 19.59 115 LEU A O 1
ATOM 925 N N . TYR A 1 116 ? -32.378 10.953 -15.784 1.00 19.17 116 TYR A N 1
ATOM 926 C CA . TYR A 1 116 ? -32.919 12.200 -16.303 1.00 19.62 116 TYR A CA 1
ATOM 927 C C . TYR A 1 116 ? -32.374 12.517 -17.689 1.00 25.33 116 TYR A C 1
ATOM 928 O O . TYR A 1 116 ? -31.161 12.519 -17.917 1.00 25.06 116 TYR A O 1
ATOM 937 N N . GLU A 1 117 ? -33.301 12.767 -18.607 1.00 23.72 117 GLU A N 1
ATOM 938 C CA . GLU A 1 117 ? -32.998 13.108 -19.992 1.00 24.00 117 GLU A CA 1
ATOM 939 C C . GLU A 1 117 ? -33.597 14.476 -20.294 1.00 30.03 117 GLU A C 1
ATOM 940 O O . GLU A 1 117 ? -34.411 14.980 -19.517 1.00 28.40 117 GLU A O 1
ATOM 946 N N . LYS A 1 118 ? -33.193 15.081 -21.408 1.00 30.49 118 LYS A N 1
ATOM 947 C CA . LYS A 1 118 ? -33.680 16.416 -21.754 1.00 32.33 118 LYS A CA 1
ATOM 948 C C . LYS A 1 118 ? -35.158 16.483 -22.124 1.00 39.15 118 LYS A C 1
ATOM 949 O O . LYS A 1 118 ? -35.722 15.527 -22.665 1.00 37.90 118 LYS A O 1
ATOM 955 N N . GLU A 1 119 ? -35.774 17.617 -21.798 1.00 39.70 119 GLU A N 1
ATOM 956 C CA . GLU A 1 119 ? -37.184 17.827 -22.102 1.00 41.66 119 GLU A CA 1
ATOM 957 C C . GLU A 1 119 ? -37.139 17.916 -23.620 1.00 49.95 119 GLU A C 1
ATOM 958 O O . GLU A 1 119 ? -36.165 18.423 -24.188 1.00 50.38 119 GLU A O 1
ATOM 964 N N . ASP A 1 120 ? -38.191 17.428 -24.269 1.00 49.37 120 ASP A N 1
ATOM 965 C CA . ASP A 1 120 ? -38.191 17.383 -25.732 1.00 51.11 120 ASP A CA 1
ATOM 966 C C . ASP A 1 120 ? -38.063 18.671 -26.541 1.00 57.58 120 ASP A C 1
ATOM 967 O O . ASP A 1 120 ? -38.695 19.685 -26.235 1.00 58.07 120 ASP A O 1
ATOM 972 N N . ARG A 1 121 ? -37.231 18.601 -27.578 1.00 55.03 121 ARG A N 1
ATOM 973 C CA . ARG A 1 121 ? -36.998 19.719 -28.489 1.00 79.50 121 ARG A CA 1
ATOM 974 C C . ARG A 1 121 ? -38.045 19.766 -29.599 1.00 109.23 121 ARG A C 1
ATOM 975 O O . ARG A 1 121 ? -38.949 18.930 -29.657 1.00 68.65 121 ARG A O 1
ATOM 977 N N . GLY B 1 1 ? -28.745 4.157 -27.682 1.00 34.16 1 GLY B N 1
ATOM 978 C CA . GLY B 1 1 ? -27.708 5.237 -27.586 1.00 32.61 1 GLY B CA 1
ATOM 979 C C . GLY B 1 1 ? -26.296 4.687 -27.561 1.00 34.01 1 GLY B C 1
ATOM 980 O O . GLY B 1 1 ? -26.029 3.611 -28.102 1.00 32.87 1 GLY B O 1
ATOM 981 N N . ILE B 1 2 ? -25.387 5.433 -26.937 1.00 29.59 2 ILE B N 1
ATOM 982 C CA . ILE B 1 2 ? -24.016 4.966 -26.753 1.00 27.53 2 ILE B CA 1
ATOM 983 C C . ILE B 1 2 ? -23.860 4.323 -25.374 1.00 32.41 2 ILE B C 1
ATOM 984 O O . ILE B 1 2 ? -23.833 5.002 -24.343 1.00 32.62 2 ILE B O 1
ATOM 989 N N . GLU B 1 3 ? -23.772 2.996 -25.391 1.00 29.48 3 GLU B N 1
ATOM 990 C CA . GLU B 1 3 ? -23.683 2.173 -24.191 1.00 30.98 3 GLU B CA 1
ATOM 991 C C . GLU B 1 3 ? -22.280 2.236 -23.593 1.00 35.10 3 GLU B C 1
ATOM 992 O O . GLU B 1 3 ? -21.310 2.524 -24.297 1.00 32.65 3 GLU B O 1
ATOM 998 N N . ILE B 1 4 ? -22.179 1.971 -22.293 1.00 34.51 4 ILE B N 1
ATOM 999 C CA . ILE B 1 4 ? -20.882 1.900 -21.629 1.00 34.56 4 ILE B CA 1
ATOM 1000 C C . ILE B 1 4 ? -20.593 0.476 -21.155 1.00 39.69 4 ILE B C 1
ATOM 1001 O O . ILE B 1 4 ? -21.428 -0.155 -20.494 1.00 41.24 4 ILE B O 1
ATOM 1006 N N . VAL B 1 5 ? -19.412 -0.022 -21.520 1.00 35.46 5 VAL B N 1
ATOM 1007 C CA . VAL B 1 5 ? -18.986 -1.367 -21.141 1.00 35.82 5 VAL B CA 1
ATOM 1008 C C . VAL B 1 5 ? -17.717 -1.323 -20.286 1.00 38.79 5 VAL B C 1
ATOM 1009 O O . VAL B 1 5 ? -16.627 -1.006 -20.772 1.00 36.78 5 VAL B O 1
ATOM 1013 N N . ASN B 1 6 ? -17.892 -1.626 -19.001 1.00 37.11 6 ASN B N 1
ATOM 1014 C CA . ASN B 1 6 ? -16.788 -1.740 -18.056 1.00 36.98 6 ASN B CA 1
ATOM 1015 C C . ASN B 1 6 ? -16.200 -3.146 -18.105 1.00 41.13 6 ASN B C 1
ATOM 1016 O O . ASN B 1 6 ? -16.940 -4.132 -18.051 1.00 42.07 6 ASN B O 1
ATOM 1021 N N . ARG B 1 7 ? -14.876 -3.239 -18.213 1.00 36.26 7 ARG B N 1
ATOM 1022 C CA . ARG B 1 7 ? -14.197 -4.536 -18.197 1.00 37.17 7 ARG B CA 1
ATOM 1023 C C . ARG B 1 7 ? -12.863 -4.509 -17.452 1.00 39.63 7 ARG B C 1
ATOM 1024 O O . ARG B 1 7 ? -12.089 -3.557 -17.574 1.00 36.59 7 ARG B O 1
ATOM 1032 N N . LYS B 1 8 ? -12.612 -5.569 -16.686 1.00 37.47 8 LYS B N 1
ATOM 1033 C CA . LYS B 1 8 ? -11.341 -5.760 -15.996 1.00 36.82 8 LYS B CA 1
ATOM 1034 C C . LYS B 1 8 ? -10.323 -6.388 -16.942 1.00 38.95 8 LYS B C 1
ATOM 1035 O O . LYS B 1 8 ? -10.550 -7.475 -17.482 1.00 39.32 8 LYS B O 1
ATOM 1041 N N . ALA B 1 9 ? -9.209 -5.690 -17.144 1.00 33.59 9 ALA B N 1
ATOM 1042 C CA . ALA B 1 9 ? -8.162 -6.138 -18.061 1.00 32.91 9 ALA B CA 1
ATOM 1043 C C . ALA B 1 9 ? -6.770 -5.800 -17.534 1.00 36.59 9 ALA B C 1
ATOM 1044 O O . ALA B 1 9 ? -6.617 -4.927 -16.675 1.00 35.11 9 ALA B O 1
ATOM 1046 N N . VAL B 1 10 ? -5.764 -6.505 -18.052 1.00 34.39 10 VAL B N 1
ATOM 1047 C CA . VAL B 1 10 ? -4.361 -6.236 -17.729 1.00 33.32 10 VAL B CA 1
ATOM 1048 C C . VAL B 1 10 ? -3.995 -4.826 -18.197 1.00 33.70 10 VAL B C 1
ATOM 1049 O O . VAL B 1 10 ? -3.433 -4.035 -17.437 1.00 32.18 10 VAL B O 1
ATOM 1053 N N . TRP B 1 11 ? -4.331 -4.527 -19.451 1.00 29.35 11 TRP B N 1
ATOM 1054 C CA . TRP B 1 11 ? -4.181 -3.188 -20.006 1.00 26.95 11 TRP B CA 1
ATOM 1055 C C . TRP B 1 11 ? -5.439 -2.373 -19.734 1.00 28.12 11 TRP B C 1
ATOM 1056 O O . TRP B 1 11 ? -6.523 -2.713 -20.215 1.00 28.12 11 TRP B O 1
ATOM 1067 N N . TYR B 1 12 ? -5.291 -1.305 -18.955 1.00 22.00 12 TYR B N 1
ATOM 1068 C CA . TYR B 1 12 ? -6.418 -0.430 -18.640 1.00 20.24 12 TYR B CA 1
ATOM 1069 C C . TYR B 1 12 ? -6.073 1.053 -18.743 1.00 24.06 12 TYR B C 1
ATOM 1070 O O . TYR B 1 12 ? -4.920 1.453 -18.562 1.00 24.44 12 TYR B O 1
ATOM 1079 N N . LEU B 1 13 ? -7.095 1.854 -19.037 1.00 20.20 13 LEU B N 1
ATOM 1080 C CA . LEU B 1 13 ? -6.939 3.282 -19.281 1.00 19.25 13 LEU B CA 1
ATOM 1081 C C . LEU B 1 13 ? -7.742 4.097 -18.268 1.00 24.25 13 LEU B C 1
ATOM 1082 O O . LEU B 1 13 ? -8.943 3.875 -18.093 1.00 24.43 13 LEU B O 1
ATOM 1087 N N . THR B 1 14 ? -7.069 5.036 -17.605 1.00 22.04 14 THR B N 1
ATOM 1088 C CA . THR B 1 14 ? -7.696 5.867 -16.573 1.00 23.04 14 THR B CA 1
ATOM 1089 C C . THR B 1 14 ? -8.336 7.132 -17.151 1.00 27.88 14 THR B C 1
ATOM 1090 O O . THR B 1 14 ? -8.949 7.917 -16.419 1.00 29.10 14 THR B O 1
ATOM 1094 N N . SER B 1 15 ? -8.187 7.318 -18.462 1.00 23.45 15 SER B N 1
ATOM 1095 C CA . SER B 1 15 ? -8.818 8.422 -19.178 1.00 23.15 15 SER B CA 1
ATOM 1096 C C . SER B 1 15 ? -10.336 8.353 -19.077 1.00 27.96 15 SER B C 1
ATOM 1097 O O . SER B 1 15 ? -10.942 7.299 -19.286 1.00 27.58 15 SER B O 1
ATOM 1100 N N . GLU B 1 16 ? -10.937 9.434 -18.704 1.00 25.39 16 GLU B N 1
ATOM 1101 C CA . GLU B 1 16 ? -12.353 9.581 -18.714 1.00 26.22 16 GLU B CA 1
ATOM 1102 C C . GLU B 1 16 ? -12.841 9.700 -20.148 1.00 29.19 16 GLU B C 1
ATOM 1103 O O . GLU B 1 16 ? -12.381 10.519 -20.863 1.00 28.24 16 GLU B O 1
ATOM 1109 N N . ILE B 1 17 ? -13.757 8.846 -20.541 1.00 25.82 17 ILE B N 1
ATOM 1110 C CA . ILE B 1 17 ? -14.348 8.880 -21.883 1.00 24.98 17 ILE B CA 1
ATOM 1111 C C . ILE B 1 17 ? -15.855 9.108 -21.784 1.00 29.44 17 ILE B C 1
ATOM 1112 O O . ILE B 1 17 ? -16.566 8.325 -21.148 1.00 30.28 17 ILE B O 1
ATOM 1117 N N . LYS B 1 18 ? -16.316 10.163 -22.414 1.00 25.42 18 LYS B N 1
ATOM 1118 C CA . LYS B 1 18 ? -17.729 10.513 -22.403 1.00 26.87 18 LYS B CA 1
ATOM 1119 C C . LYS B 1 18 ? -18.363 11.067 -23.680 1.00 29.70 18 LYS B C 1
ATOM 1120 O O . LYS B 1 18 ? -17.737 11.719 -24.471 1.00 29.17 18 LYS B O 1
ATOM 1126 N N . GLU B 1 19 ? -19.641 10.781 -23.845 1.00 25.21 19 GLU B N 1
ATOM 1127 C CA . GLU B 1 19 ? -20.413 11.324 -24.953 1.00 24.37 19 GLU B CA 1
ATOM 1128 C C . GLU B 1 19 ? -20.884 12.733 -24.606 1.00 28.06 19 GLU B C 1
ATOM 1129 O O . GLU B 1 19 ? -21.459 12.963 -23.538 1.00 28.75 19 GLU B O 1
ATOM 1135 N N . THR B 1 20 ? -20.624 13.669 -25.514 1.00 24.32 20 THR B N 1
ATOM 1136 C CA . THR B 1 20 ? -21.125 15.036 -25.401 1.00 25.82 20 THR B CA 1
ATOM 1137 C C . THR B 1 20 ? -22.232 15.211 -26.439 1.00 30.66 20 THR B C 1
ATOM 1138 O O . THR B 1 20 ? -22.498 14.290 -27.215 1.00 27.81 20 THR B O 1
ATOM 1142 N N . GLU B 1 21 ? -22.905 16.332 -26.478 1.00 30.61 21 GLU B N 1
ATOM 1143 C CA . GLU B 1 21 ? -23.936 16.563 -27.445 1.00 31.47 21 GLU B CA 1
ATOM 1144 C C . GLU B 1 21 ? -23.379 16.655 -28.859 1.00 34.89 21 GLU B C 1
ATOM 1145 O O . GLU B 1 21 ? -24.030 16.316 -29.780 1.00 34.17 21 GLU B O 1
ATOM 1151 N N . THR B 1 22 ? -22.137 17.051 -29.016 1.00 30.72 22 THR B N 1
ATOM 1152 C CA . THR B 1 22 ? -21.507 17.180 -30.332 1.00 29.38 22 THR B CA 1
ATOM 1153 C C . THR B 1 22 ? -20.688 15.949 -30.735 1.00 30.38 22 THR B C 1
ATOM 1154 O O . THR B 1 22 ? -20.580 15.643 -31.925 1.00 30.11 22 THR B O 1
ATOM 1158 N N . GLY B 1 23 ? -20.117 15.248 -29.756 1.00 25.01 23 GLY B N 1
ATOM 1159 C CA . GLY B 1 23 ? -19.316 14.059 -30.050 1.00 22.70 23 GLY B CA 1
ATOM 1160 C C . GLY B 1 23 ? -18.769 13.294 -28.860 1.00 25.23 23 GLY B C 1
ATOM 1161 O O . GLY B 1 23 ? -19.500 12.984 -27.916 1.00 24.58 23 GLY B O 1
ATOM 1162 N N . ILE B 1 24 ? -17.476 12.981 -28.925 1.00 21.10 24 ILE B N 1
ATOM 1163 C CA . ILE B 1 24 ? -16.795 12.187 -27.903 1.00 20.38 24 ILE B CA 1
ATOM 1164 C C . ILE B 1 24 ? -15.621 12.966 -27.313 1.00 26.61 24 ILE B C 1
ATOM 1165 O O . ILE B 1 24 ? -14.845 13.585 -28.043 1.00 26.50 24 ILE B O 1
ATOM 1170 N N . GLU B 1 25 ? -15.512 12.933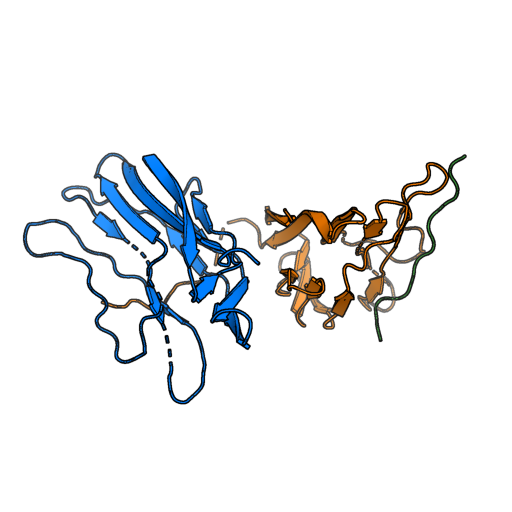 -25.987 1.00 25.42 25 GLU B N 1
ATOM 1171 C CA . GLU B 1 25 ? -14.400 13.540 -25.265 1.00 25.95 25 GLU B CA 1
ATOM 1172 C C . GLU B 1 25 ? -13.634 12.497 -24.467 1.00 29.06 25 GLU B C 1
ATOM 1173 O O . GLU B 1 25 ? -14.210 11.793 -23.634 1.00 28.39 25 GLU B O 1
ATOM 1179 N N . VAL B 1 26 ? -12.337 12.398 -24.733 1.00 25.57 26 VAL B N 1
ATOM 1180 C CA . VAL B 1 26 ? -11.449 11.557 -23.942 1.00 24.67 26 VAL B CA 1
ATOM 1181 C C . VAL B 1 26 ? -10.475 12.476 -23.215 1.00 28.89 26 VAL B C 1
ATOM 1182 O O . VAL B 1 26 ? -9.763 13.261 -23.846 1.00 29.13 26 VAL B O 1
ATOM 1186 N N . SER B 1 27 ? -10.463 12.387 -21.888 1.00 24.89 27 SER B N 1
ATOM 1187 C CA . SER B 1 27 ? -9.569 13.202 -21.073 1.00 25.04 27 SER B CA 1
ATOM 1188 C C . SER B 1 27 ? -8.143 12.661 -21.132 1.00 27.13 27 SER B C 1
ATOM 1189 O O . SER B 1 27 ? -7.916 11.532 -21.574 1.00 26.07 27 SER B O 1
ATOM 1192 N N . ALA B 1 28 ? -7.188 13.480 -20.699 1.00 23.56 28 ALA B N 1
ATOM 1193 C CA . ALA B 1 28 ? -5.812 13.035 -20.532 1.00 22.73 28 ALA B CA 1
ATOM 1194 C C . ALA B 1 28 ? -5.771 12.012 -19.404 1.00 26.71 28 ALA B C 1
ATOM 1195 O O . ALA B 1 28 ? -6.418 12.196 -18.368 1.00 27.24 28 ALA B O 1
ATOM 1197 N N . GLY B 1 29 ? -5.026 10.932 -19.610 1.00 22.60 29 GLY B N 1
ATOM 1198 C CA . GLY B 1 29 ? -4.959 9.868 -18.619 1.00 22.25 29 GLY B CA 1
ATOM 1199 C C . GLY B 1 29 ? -3.716 9.013 -18.709 1.00 26.34 29 GLY B C 1
ATOM 1200 O O . GLY B 1 29 ? -2.679 9.449 -19.217 1.00 26.45 29 GLY B O 1
ATOM 1201 N N . GLU B 1 30 ? -3.832 7.788 -18.207 1.00 22.39 30 GLU B N 1
ATOM 1202 C CA . GLU B 1 30 ? -2.706 6.867 -18.137 1.00 21.67 30 GLU B CA 1
ATOM 1203 C C . GLU B 1 30 ? -3.092 5.474 -18.609 1.00 25.79 30 GLU B C 1
ATOM 1204 O O . GLU B 1 30 ? -4.117 4.926 -18.194 1.00 26.29 30 GLU B O 1
ATOM 1210 N N . LEU B 1 31 ? -2.262 4.913 -19.481 1.00 21.26 31 LEU B N 1
ATOM 1211 C CA . LEU B 1 31 ? -2.400 3.526 -19.894 1.00 20.85 31 LEU B CA 1
ATOM 1212 C C . LEU B 1 31 ? -1.529 2.662 -18.991 1.00 24.14 31 LEU B C 1
ATOM 1213 O O . LEU B 1 31 ? -0.322 2.888 -18.880 1.00 22.89 31 LEU B O 1
ATOM 1218 N N . HIS B 1 32 ? -2.150 1.680 -18.344 1.00 21.35 32 HIS B N 1
ATOM 1219 C CA . HIS B 1 32 ? -1.445 0.782 -17.436 1.00 21.59 32 HIS B CA 1
ATOM 1220 C C . HIS B 1 32 ? -1.330 -0.652 -17.936 1.00 26.14 32 HIS B C 1
ATOM 1221 O O . HIS B 1 32 ? -2.287 -1.215 -18.469 1.00 26.44 32 HIS B O 1
ATOM 1228 N N . LYS B 1 33 ? -0.146 -1.229 -17.749 1.00 22.90 33 LYS B N 1
ATOM 1229 C CA . LYS B 1 33 ? 0.101 -2.617 -18.115 1.00 24.18 33 LYS B CA 1
ATOM 1230 C C . LYS B 1 33 ? 0.202 -3.332 -16.767 1.00 30.06 33 LYS B C 1
ATOM 1231 O O . LYS B 1 33 ? 1.300 -3.549 -16.242 1.00 30.35 33 LYS B O 1
ATOM 1237 N N . GLY B 1 34 ? -0.956 -3.676 -16.206 1.00 27.44 34 GLY B N 1
ATOM 1238 C CA . GLY B 1 34 ? -1.038 -4.252 -14.863 1.00 28.64 34 GLY B CA 1
ATOM 1239 C C . GLY B 1 34 ? -0.476 -3.296 -13.829 1.00 32.27 34 GLY B C 1
ATOM 1240 O O . GLY B 1 34 ? -0.904 -2.142 -13.743 1.00 30.63 34 GLY B O 1
ATOM 1241 N N . ASP B 1 35 ? 0.481 -3.772 -13.051 1.00 30.49 35 ASP B N 1
ATOM 1242 C CA . ASP B 1 35 ? 1.243 -2.912 -12.178 1.00 30.14 35 ASP B CA 1
ATOM 1243 C C . ASP B 1 35 ? 2.730 -2.786 -12.542 1.00 32.15 35 ASP B C 1
ATOM 1244 O O . ASP B 1 35 ? 3.524 -2.349 -11.778 1.00 31.24 35 ASP B O 1
ATOM 1249 N N . GLU B 1 36 ? 3.065 -3.123 -13.746 1.00 27.64 36 GLU B N 1
ATOM 1250 C CA . GLU B 1 36 ? 4.475 -3.119 -14.147 1.00 27.98 36 GLU B CA 1
ATOM 1251 C C . GLU B 1 36 ? 4.937 -1.806 -14.799 1.00 29.42 36 GLU B C 1
ATOM 1252 O O . GLU B 1 36 ? 6.026 -1.319 -14.488 1.00 28.98 36 GLU B O 1
ATOM 1258 N N . GLU B 1 37 ? 4.117 -1.236 -15.682 1.00 23.56 37 GLU B N 1
ATOM 1259 C CA . GLU B 1 37 ? 4.449 0.044 -16.321 1.00 22.43 37 GLU B CA 1
ATOM 1260 C C . GLU B 1 37 ? 3.222 0.866 -16.722 1.00 25.66 37 GLU B C 1
ATOM 1261 O O . GLU B 1 37 ? 2.203 0.318 -17.149 1.00 24.94 37 GLU B O 1
ATOM 1267 N N . VAL B 1 38 ? 3.363 2.174 -16.659 1.00 21.75 38 VAL B N 1
ATOM 1268 C CA . VAL B 1 38 ? 2.361 3.158 -16.967 1.00 20.82 38 VAL B CA 1
ATOM 1269 C C . VAL B 1 38 ? 2.852 4.120 -18.052 1.00 24.55 38 VAL B C 1
ATOM 1270 O O . VAL B 1 38 ? 3.952 4.499 -18.048 1.00 23.69 38 VAL B O 1
ATOM 1274 N N . PHE B 1 39 ? 1.975 4.504 -18.969 1.00 21.03 39 PHE B N 1
ATOM 1275 C CA . PHE B 1 39 ? 2.329 5.377 -20.087 1.00 20.03 39 PHE B CA 1
ATOM 1276 C C . PHE B 1 39 ? 1.354 6.556 -20.155 1.00 23.73 39 PHE B C 1
ATOM 1277 O O . PHE B 1 39 ? 0.153 6.369 -19.942 1.00 22.62 39 PHE B O 1
ATOM 1285 N N . PRO B 1 40 ? 1.858 7.774 -20.451 1.00 21.47 40 PRO B N 1
ATOM 1286 C CA . PRO B 1 40 ? 0.953 8.923 -20.547 1.00 20.96 40 PRO B CA 1
ATOM 1287 C C . PRO B 1 40 ? 0.114 8.911 -21.827 1.00 25.32 40 PRO B C 1
ATOM 1288 O O . PRO B 1 40 ? 0.625 8.594 -22.905 1.00 24.22 40 PRO B O 1
ATOM 1292 N N . VAL B 1 41 ? -1.166 9.245 -21.691 1.00 21.92 41 VAL B N 1
ATOM 1293 C CA . VAL B 1 41 ? -2.085 9.303 -22.826 1.00 21.50 41 VAL B CA 1
ATOM 1294 C C . VAL B 1 41 ? -2.695 10.700 -22.922 1.00 25.69 41 VAL B C 1
ATOM 1295 O O . VAL B 1 41 ? -3.298 11.193 -21.965 1.00 25.40 41 VAL B O 1
ATOM 1299 N N . GLU B 1 42 ? -2.533 11.320 -24.067 1.00 23.62 42 GLU B N 1
ATOM 1300 C CA . GLU B 1 42 ? -3.069 12.644 -24.315 1.00 24.21 42 GLU B CA 1
ATOM 1301 C C . GLU B 1 42 ? -4.584 12.701 -24.512 1.00 28.19 42 GLU B C 1
ATOM 1302 O O . GLU B 1 42 ? -5.220 11.752 -24.897 1.00 27.14 42 GLU B O 1
ATOM 1308 N N . GLU B 1 43 ? -5.173 13.810 -24.164 1.00 25.19 43 GLU B N 1
ATOM 1309 C CA . GLU B 1 43 ? -6.554 14.037 -24.429 1.00 24.59 43 GLU B CA 1
ATOM 1310 C C . GLU B 1 43 ? -6.867 13.937 -25.936 1.00 27.36 43 GLU B C 1
ATOM 1311 O O . GLU B 1 43 ? -6.031 14.100 -26.750 1.00 26.90 43 GLU B O 1
ATOM 1317 N N . VAL B 1 44 ? -8.089 13.615 -26.277 1.00 23.85 44 VAL B N 1
ATOM 1318 C CA . VAL B 1 44 ? -8.548 13.552 -27.644 1.00 23.31 44 VAL B CA 1
ATOM 1319 C C . VAL B 1 44 ? -10.033 13.736 -27.684 1.00 26.63 44 VAL B C 1
ATOM 1320 O O . VAL B 1 44 ? -10.730 13.284 -26.845 1.00 26.36 44 VAL B O 1
ATOM 1324 N N . SER B 1 45 ? -10.503 14.429 -28.683 1.00 23.10 45 SER B N 1
ATOM 1325 C CA . SER B 1 45 ? -11.904 14.544 -28.915 1.00 22.91 45 SER B CA 1
ATOM 1326 C C . SER B 1 45 ? -12.286 14.643 -30.395 1.00 26.38 45 SER B C 1
ATOM 1327 O O . SER B 1 45 ? -11.478 15.011 -31.193 1.00 26.45 45 SER B O 1
ATOM 1330 N N . PHE B 1 46 ? -13.514 14.276 -30.741 1.00 21.96 46 PHE B N 1
ATOM 1331 C CA . PHE B 1 46 ? -14.004 14.345 -32.116 1.00 21.41 46 PHE B CA 1
ATOM 1332 C C . PHE B 1 46 ? -15.523 14.479 -32.174 1.00 26.08 46 PHE B C 1
ATOM 1333 O O . PHE B 1 46 ? -16.233 13.980 -31.297 1.00 25.30 46 PHE B O 1
ATOM 1341 N N . ASP B 1 47 ? -16.009 15.157 -33.211 1.00 23.81 47 ASP B N 1
ATOM 1342 C CA . ASP B 1 47 ? -17.442 15.303 -33.443 1.00 23.66 47 ASP B CA 1
ATOM 1343 C C . ASP B 1 47 ? -18.021 14.016 -34.017 1.00 26.41 47 ASP B C 1
ATOM 1344 O O . ASP B 1 47 ? -17.382 13.350 -34.836 1.00 25.08 47 ASP B O 1
ATOM 1349 N N . LEU B 1 48 ? -19.229 13.671 -33.581 1.00 23.62 48 LEU B N 1
ATOM 1350 C CA . LEU B 1 48 ? -19.962 12.550 -34.158 1.00 22.91 48 LEU B CA 1
ATOM 1351 C C . LEU B 1 48 ? -20.850 13.072 -35.286 1.00 28.08 48 LEU B C 1
ATOM 1352 O O . LEU B 1 48 ? -22.083 13.036 -35.208 1.00 29.15 48 LEU B O 1
ATOM 1357 N N . THR B 1 49 ? -20.189 13.563 -36.333 1.00 24.12 49 THR B N 1
ATOM 1358 C CA . THR B 1 49 ? -20.839 14.228 -37.457 1.00 24.57 49 THR B CA 1
ATOM 1359 C C . THR B 1 49 ? -21.602 13.232 -38.330 1.00 27.27 49 THR B C 1
ATOM 1360 O O . THR B 1 49 ? -21.019 12.263 -38.823 1.00 25.69 49 THR B O 1
ATOM 1364 N N . PRO B 1 50 ? -22.914 13.466 -38.516 1.00 24.79 50 PRO B N 1
ATOM 1365 C CA . PRO B 1 50 ? -23.688 12.614 -39.410 1.00 24.63 50 PRO B CA 1
ATOM 1366 C C . PRO B 1 50 ? -23.498 13.018 -40.871 1.00 29.13 50 PRO B C 1
ATOM 1367 O O . PRO B 1 50 ? -23.055 14.133 -41.157 1.00 29.42 50 PRO B O 1
ATOM 1371 N N . ASP B 1 51 ? -23.822 12.103 -41.780 1.00 26.19 51 ASP B N 1
ATOM 1372 C CA . ASP B 1 51 ? -23.830 12.386 -43.211 1.00 26.94 51 ASP B CA 1
ATOM 1373 C C . ASP B 1 51 ? -25.281 12.533 -43.657 1.00 31.18 51 ASP B C 1
ATOM 1374 O O . ASP B 1 51 ? -26.175 11.925 -43.068 1.00 30.09 51 ASP B O 1
ATOM 1379 N N . ASP B 1 52 ? -25.525 13.308 -44.684 1.00 28.35 52 ASP B N 1
ATOM 1380 C CA . ASP B 1 52 ? -26.860 13.507 -45.167 1.00 28.29 52 ASP B CA 1
ATOM 1381 C C . ASP B 1 52 ? -27.496 12.275 -45.792 1.00 28.92 52 ASP B C 1
ATOM 1382 O O . ASP B 1 52 ? -28.670 12.120 -45.766 1.00 27.89 52 ASP B O 1
ATOM 1387 N N . THR B 1 53 ? -26.689 11.399 -46.335 1.00 23.82 53 THR B N 1
ATOM 1388 C CA . THR B 1 53 ? -27.181 10.199 -47.012 1.00 22.84 53 THR B CA 1
ATOM 1389 C C . THR B 1 53 ? -26.984 8.917 -46.194 1.00 24.90 53 THR B C 1
ATOM 1390 O O . THR B 1 53 ? -27.950 8.208 -45.903 1.00 23.48 53 THR B O 1
ATOM 1394 N N . TYR B 1 54 ? -25.737 8.634 -45.822 1.00 21.62 54 TYR B N 1
ATOM 1395 C CA . TYR B 1 54 ? -25.370 7.348 -45.224 1.00 20.62 54 TYR B CA 1
ATOM 1396 C C . TYR B 1 54 ? -25.100 7.372 -43.722 1.00 24.14 54 TYR B C 1
ATOM 1397 O O . TYR B 1 54 ? -24.838 8.438 -43.157 1.00 24.20 54 TYR B O 1
ATOM 1406 N N . PRO B 1 55 ? -25.170 6.193 -43.065 1.00 20.02 55 PRO B N 1
ATOM 1407 C CA . PRO B 1 55 ? -24.861 6.203 -41.640 1.00 19.46 55 PRO B CA 1
ATOM 1408 C C . PRO B 1 55 ? -23.338 6.235 -41.620 1.00 23.95 55 PRO B C 1
ATOM 1409 O O . PRO B 1 55 ? -22.699 5.744 -42.554 1.00 23.14 55 PRO B O 1
ATOM 1413 N N . VAL B 1 56 ? -22.767 6.812 -40.568 1.00 21.42 56 VAL B N 1
ATOM 1414 C CA . VAL B 1 56 ? -21.316 6.930 -40.454 1.00 21.37 56 VAL B CA 1
ATOM 1415 C C . VAL B 1 56 ? -20.797 6.143 -39.253 1.00 24.85 56 VAL B C 1
ATOM 1416 O O . VAL B 1 56 ? -21.302 6.294 -38.140 1.00 24.38 56 VAL B O 1
ATOM 1420 N N . GLU B 1 57 ? -19.789 5.306 -39.489 1.00 21.22 57 GLU B N 1
ATOM 1421 C CA . GLU B 1 57 ? -19.134 4.550 -38.424 1.00 21.07 57 GLU B CA 1
ATOM 1422 C C . GLU B 1 57 ? -17.877 5.270 -37.951 1.00 24.47 57 GLU B C 1
ATOM 1423 O O . GLU B 1 57 ? -17.013 5.619 -38.757 1.00 23.46 57 GLU B O 1
ATOM 1429 N N . TYR B 1 58 ? -17.785 5.488 -36.642 1.00 21.27 58 TYR B N 1
ATOM 1430 C CA . TYR B 1 58 ? -16.603 6.094 -36.038 1.00 21.15 58 TYR B CA 1
ATOM 1431 C C . TYR B 1 58 ? -15.853 5.079 -35.192 1.00 28.09 58 TYR B C 1
ATOM 1432 O O . TYR B 1 58 ? -16.447 4.391 -34.358 1.00 25.93 58 TYR B O 1
ATOM 1449 N N . LEU B 1 60 ? -12.291 4.591 -32.845 1.00 25.91 60 LEU B N 1
ATOM 1450 C CA . LEU B 1 60 ? -11.143 5.184 -32.168 1.00 24.40 60 LEU B CA 1
ATOM 1451 C C . LEU B 1 60 ? -10.152 4.108 -31.727 1.00 25.20 60 LEU B C 1
ATOM 1452 O O . LEU B 1 60 ? -10.528 3.141 -31.062 1.00 23.43 60 LEU B O 1
ATOM 1457 N N . TYR B 1 61 ? -8.890 4.286 -32.109 1.00 20.99 61 TYR B N 1
ATOM 1458 C CA . TYR B 1 61 ? -7.836 3.321 -31.801 1.00 20.24 61 TYR B CA 1
ATOM 1459 C C . TYR B 1 61 ? -6.784 3.904 -30.863 1.00 23.43 61 TYR B C 1
ATOM 1460 O O . TYR B 1 61 ? -6.343 5.041 -31.041 1.00 23.12 61 TYR B O 1
ATOM 1469 N N . LEU B 1 62 ? -6.392 3.116 -29.865 1.00 19.93 62 LEU B N 1
ATOM 1470 C CA . LEU B 1 62 ? -5.259 3.451 -29.012 1.00 19.44 62 LEU B CA 1
ATOM 1471 C C . LEU B 1 62 ? -4.136 2.460 -29.292 1.00 24.09 62 LEU B C 1
ATOM 1472 O O . LEU B 1 62 ? -4.261 1.268 -29.008 1.00 23.96 62 LEU B O 1
ATOM 1477 N N . HIS B 1 63 ? -3.049 2.964 -29.868 1.00 20.74 63 HIS B N 1
ATOM 1478 C CA . HIS B 1 63 ? -1.925 2.126 -30.278 1.00 20.98 63 HIS B CA 1
ATOM 1479 C C . HIS B 1 63 ? -0.599 2.665 -29.753 1.00 25.29 63 HIS B C 1
ATOM 1480 O O . HIS B 1 63 ? -0.484 3.847 -29.422 1.00 23.28 63 HIS B O 1
ATOM 1495 N N . ASN B 1 65 ? 3.868 2.612 -30.123 1.00 25.33 65 ASN B N 1
ATOM 1496 C CA . ASN B 1 65 ? 5.073 2.279 -30.869 1.00 25.96 65 ASN B CA 1
ATOM 1497 C C . ASN B 1 65 ? 5.887 1.543 -29.812 1.00 30.79 65 ASN B C 1
ATOM 1498 O O . ASN B 1 65 ? 6.293 2.140 -28.816 1.00 30.44 65 ASN B O 1
ATOM 1503 N N . VAL B 1 66 ? 6.111 0.248 -30.023 1.00 28.28 66 VAL B N 1
ATOM 1504 C CA . VAL B 1 66 ? 6.745 -0.604 -29.007 1.00 29.39 66 VAL B CA 1
ATOM 1505 C C . VAL B 1 66 ? 8.204 -0.253 -28.696 1.00 35.34 66 VAL B C 1
ATOM 1506 O O . VAL B 1 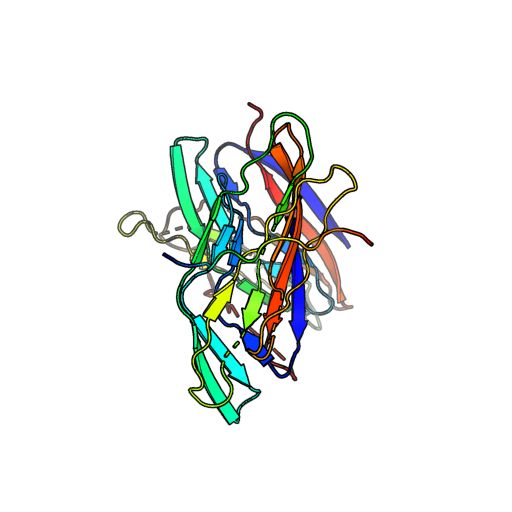66 ? 8.700 -0.564 -27.609 1.00 35.78 66 VAL B O 1
ATOM 1510 N N . GLN B 1 67 ? 8.882 0.398 -29.640 1.00 31.43 67 GLN B N 1
ATOM 1511 C CA . GLN B 1 67 ? 10.275 0.801 -29.442 1.00 31.32 67 GLN B CA 1
ATOM 1512 C C . GLN B 1 67 ? 10.426 2.159 -28.752 1.00 32.26 67 GLN B C 1
ATOM 1513 O O . GLN B 1 67 ? 11.282 2.316 -27.878 1.00 32.06 67 GLN B O 1
ATOM 1519 N N . THR B 1 68 ? 9.600 3.129 -29.138 1.00 27.41 68 THR B N 1
ATOM 1520 C CA . THR B 1 68 ? 9.641 4.464 -28.530 1.00 26.17 68 THR B CA 1
ATOM 1521 C C . THR B 1 68 ? 8.738 4.556 -27.296 1.00 29.12 68 THR B C 1
ATOM 1522 O O . THR B 1 68 ? 8.885 5.465 -26.475 1.00 27.53 68 THR B O 1
ATOM 1526 N N . LYS B 1 69 ? 7.836 3.597 -27.179 1.00 27.17 69 LYS B N 1
ATOM 1527 C CA . LYS B 1 69 ? 6.794 3.544 -26.146 1.00 26.64 69 LYS B CA 1
ATOM 1528 C C . LYS B 1 69 ? 5.757 4.643 -26.207 1.00 30.47 69 LYS B C 1
ATOM 1529 O O . LYS B 1 69 ? 4.987 4.778 -25.315 1.00 30.47 69 LYS B O 1
ATOM 1535 N N . LYS B 1 70 ? 5.763 5.420 -27.265 1.00 27.11 70 LYS B N 1
ATOM 1536 C CA . LYS B 1 70 ? 4.786 6.482 -27.512 1.00 26.08 70 LYS B CA 1
ATOM 1537 C C . LYS B 1 70 ? 3.403 5.895 -27.791 1.00 28.32 70 LYS B C 1
ATOM 1538 O O . LYS B 1 70 ? 3.234 5.090 -28.710 1.00 28.00 70 LYS B O 1
ATOM 1544 N N . VAL B 1 71 ? 2.425 6.306 -26.988 1.00 24.18 71 VAL B N 1
ATOM 1545 C CA . VAL B 1 71 ? 1.042 5.854 -27.132 1.00 23.60 71 VAL B CA 1
ATOM 1546 C C . VAL B 1 71 ? 0.218 6.952 -27.809 1.00 27.11 71 VAL B C 1
ATOM 1547 O O . VAL B 1 71 ? 0.196 8.094 -27.343 1.00 26.64 71 VAL B O 1
ATOM 1551 N N . SER B 1 72 ? -0.452 6.601 -28.906 1.00 22.87 72 SER B N 1
ATOM 1552 C CA . SER B 1 72 ? -1.165 7.584 -29.730 1.00 22.09 72 SER B CA 1
ATOM 1553 C C . SER B 1 72 ? -2.603 7.189 -30.081 1.00 25.90 72 SER B C 1
ATOM 1554 O O . SER B 1 72 ? -2.991 6.025 -29.955 1.00 25.25 72 SER B O 1
ATOM 1557 N N . TRP B 1 73 ? -3.377 8.181 -30.525 1.00 22.27 73 TRP B N 1
ATOM 1558 C CA . TRP B 1 73 ? -4.757 7.985 -30.964 1.00 21.92 73 TRP B CA 1
ATOM 1559 C C . TRP B 1 73 ? -4.879 8.002 -32.486 1.00 26.37 73 TRP B C 1
ATOM 1560 O O . TRP B 1 73 ? -4.195 8.770 -33.168 1.00 27.22 73 TRP B O 1
ATOM 1571 N N . SER B 1 74 ? -5.762 7.152 -33.002 1.00 22.18 74 SER B N 1
ATOM 1572 C CA . SER B 1 74 ? -6.141 7.159 -34.411 1.00 21.89 74 SER B CA 1
ATOM 1573 C C . SER B 1 74 ? -7.654 7.040 -34.527 1.00 26.13 74 SER B C 1
ATOM 1574 O O . SER B 1 74 ? -8.288 6.331 -33.743 1.00 26.00 74 SER B O 1
ATOM 1577 N N . LEU B 1 75 ? -8.229 7.740 -35.501 1.00 22.97 75 LEU B N 1
ATOM 1578 C CA . LEU B 1 75 ? -9.665 7.670 -35.743 1.00 22.16 75 LEU B CA 1
ATOM 1579 C C . LEU B 1 75 ? -9.962 7.245 -37.171 1.00 26.87 75 LEU B C 1
ATOM 1580 O O . LEU B 1 75 ? -9.442 7.826 -38.127 1.00 26.25 75 LEU B O 1
ATOM 1585 N N . CYS B 1 76 ? -10.798 6.221 -37.303 1.00 23.55 76 CYS B N 1
ATOM 1586 C CA . CYS B 1 76 ? -11.303 5.816 -38.603 1.00 23.66 76 CYS B CA 1
ATOM 1587 C C . CYS B 1 76 ? -12.771 6.198 -38.738 1.00 27.72 76 CYS B C 1
ATOM 1588 O O . CYS B 1 76 ? -13.568 6.006 -37.815 1.00 26.34 76 CYS B O 1
ATOM 1591 N N . LYS B 1 77 ? -13.118 6.768 -39.872 1.00 24.79 77 LYS B N 1
ATOM 1592 C CA . LYS B 1 77 ? -14.469 7.078 -40.240 1.00 24.57 77 LYS B CA 1
ATOM 1593 C C . LYS B 1 77 ? -14.890 6.327 -41.500 1.00 29.09 77 LYS B C 1
ATOM 1594 O O . LYS B 1 77 ? -14.235 6.301 -42.480 1.00 29.37 77 LYS B O 1
ATOM 1600 N N . ALA B 1 78 ? -16.021 5.697 -41.449 1.00 25.54 78 ALA B N 1
ATOM 1601 C CA . ALA B 1 78 ? -16.533 4.966 -42.604 1.00 25.57 78 ALA B CA 1
ATOM 1602 C C . ALA B 1 78 ? -17.980 5.327 -42.904 1.00 30.07 78 ALA B C 1
ATOM 1603 O O . ALA B 1 78 ? -18.812 5.407 -42.000 1.00 29.22 78 ALA B O 1
ATOM 1605 N N . TYR B 1 79 ? -18.266 5.542 -44.184 1.00 27.57 79 TYR B N 1
ATOM 1606 C CA . TYR B 1 79 ? -19.620 5.808 -44.646 1.00 27.69 79 TYR B CA 1
ATOM 1607 C C . TYR B 1 79 ? -20.261 4.485 -45.043 1.00 31.14 79 TYR B C 1
ATOM 1608 O O . TYR B 1 79 ? -19.762 3.790 -45.933 1.00 30.58 79 TYR B O 1
ATOM 1617 N N . LEU B 1 80 ? -21.353 4.132 -44.367 1.00 27.81 80 LEU B N 1
ATOM 1618 C CA . LEU B 1 80 ? -22.047 2.872 -44.631 1.00 27.90 80 LEU B CA 1
ATOM 1619 C C . LEU B 1 80 ? -22.794 2.899 -45.964 1.00 31.53 80 LEU B C 1
ATOM 1620 O O . LEU B 1 80 ? -24.008 3.121 -46.013 1.00 31.21 80 LEU B O 1
ATOM 1625 N N . ASP B 1 81 ? -22.045 2.679 -47.042 1.00 27.82 81 ASP B N 1
ATOM 1626 C CA . ASP B 1 81 ? -22.604 2.601 -48.391 1.00 27.73 81 ASP B CA 1
ATOM 1627 C C . ASP B 1 81 ? -22.400 1.211 -49.002 1.00 31.42 81 ASP B C 1
ATOM 1628 O O . ASP B 1 81 ? -22.856 0.937 -50.116 1.00 31.66 81 ASP B O 1
ATOM 1633 N N . GLY B 1 82 ? -21.714 0.343 -48.258 1.00 27.16 82 GLY B N 1
ATOM 1634 C CA . GLY B 1 82 ? -21.445 -1.030 -48.683 1.00 27.13 82 GLY B CA 1
ATOM 1635 C C . GLY B 1 82 ? -20.081 -1.235 -49.317 1.00 31.86 82 GLY B C 1
ATOM 1636 O O . GLY B 1 82 ? -19.709 -2.363 -49.651 1.00 32.33 82 GLY B O 1
ATOM 1637 N N . GLU B 1 83 ? -19.311 -0.171 -49.460 1.00 28.60 83 GLU B N 1
ATOM 1638 C CA . GLU B 1 83 ? -18.027 -0.211 -50.130 1.00 28.98 83 GLU B CA 1
ATOM 1639 C C . GLU B 1 83 ? -16.806 -0.078 -49.273 1.00 32.21 83 GLU B C 1
ATOM 1640 O O . GLU B 1 83 ? -15.720 -0.159 -49.726 1.00 32.92 83 GLU B O 1
ATOM 1646 N N . GLY B 1 84 ? -16.991 0.160 -48.025 1.00 27.00 84 GLY B N 1
ATOM 1647 C CA . GLY B 1 84 ? -15.854 0.334 -47.125 1.00 26.27 84 GLY B CA 1
ATOM 1648 C C . GLY B 1 84 ? -16.113 0.002 -45.670 1.00 28.55 84 GLY B C 1
ATOM 1649 O O . GLY B 1 84 ? -17.246 0.095 -45.192 1.00 28.49 84 GLY B O 1
ATOM 1650 N N . TYR B 1 85 ? -15.047 -0.381 -44.969 1.00 24.63 85 TYR B N 1
ATOM 1651 C CA . TYR B 1 85 ? -15.107 -0.653 -43.535 1.00 23.60 85 TYR B CA 1
ATOM 1652 C C . TYR B 1 85 ? -13.862 -0.152 -42.813 1.00 27.16 85 TYR B C 1
ATOM 1653 O O . TYR B 1 85 ? -12.788 -0.030 -43.409 1.00 26.75 85 TYR B O 1
ATOM 1662 N N . CYS B 1 86 ? -14.020 0.120 -41.522 1.00 24.09 86 CYS B N 1
ATOM 1663 C CA . CYS B 1 86 ? -12.917 0.542 -40.671 1.00 24.60 86 CYS B CA 1
ATOM 1664 C C . CYS B 1 86 ? -12.212 -0.644 -40.027 1.00 32.08 86 CYS B C 1
ATOM 1665 O O . CYS B 1 86 ? -12.853 -1.579 -39.537 1.00 31.33 86 CYS B O 1
ATOM 1668 N N . ASP B 1 87 ? -10.885 -0.584 -40.041 1.00 32.08 87 ASP B N 1
ATOM 1669 C CA . ASP B 1 87 ? -10.025 -1.633 -39.519 1.00 34.12 87 ASP B CA 1
ATOM 1670 C C . ASP B 1 87 ? -8.675 -0.982 -39.265 1.00 39.82 87 ASP B C 1
ATOM 1671 O O . ASP B 1 87 ? -8.143 -0.294 -40.142 1.00 41.12 87 ASP B O 1
ATOM 1676 N N . TYR B 1 88 ? -8.127 -1.176 -38.069 1.00 35.67 88 TYR B N 1
ATOM 1677 C CA . TYR B 1 88 ? -6.807 -0.637 -37.762 1.00 35.58 88 TYR B CA 1
ATOM 1678 C C . TYR B 1 88 ? -5.731 -1.418 -38.520 1.00 42.05 88 TYR B C 1
ATOM 1679 O O . TYR B 1 88 ? -5.705 -2.650 -38.473 1.00 42.03 88 TYR B O 1
ATOM 1688 N N . GLN B 1 89 ? -4.845 -0.699 -39.207 1.00 41.45 89 GLN B N 1
ATOM 1689 C CA . GLN B 1 89 ? -3.908 -1.332 -40.146 1.00 42.27 89 GLN B CA 1
ATOM 1690 C C . GLN B 1 89 ? -2.406 -1.122 -39.886 1.00 46.27 89 GLN B C 1
ATOM 1691 O O . GLN B 1 89 ? -1.588 -1.955 -40.287 1.00 46.94 89 GLN B O 1
ATOM 1697 N N . GLY B 1 90 ? -2.056 -0.028 -39.212 1.00 41.16 90 GLY B N 1
ATOM 1698 C CA . GLY B 1 90 ? -0.653 0.264 -38.878 1.00 40.15 90 GLY B CA 1
ATOM 1699 C C . GLY B 1 90 ? 0.333 -0.688 -38.214 1.00 41.97 90 GLY B C 1
ATOM 1700 O O . GLY B 1 90 ? -0.046 -1.735 -37.683 1.00 41.69 90 GLY B O 1
ATOM 1701 N N . ASN B 1 91 ? 1.609 -0.294 -38.259 1.00 36.45 91 ASN B N 1
ATOM 1702 C CA . ASN B 1 91 ? 2.734 -1.019 -37.652 1.00 34.78 91 ASN B CA 1
ATOM 1703 C C . ASN B 1 91 ? 2.664 -1.074 -36.133 1.00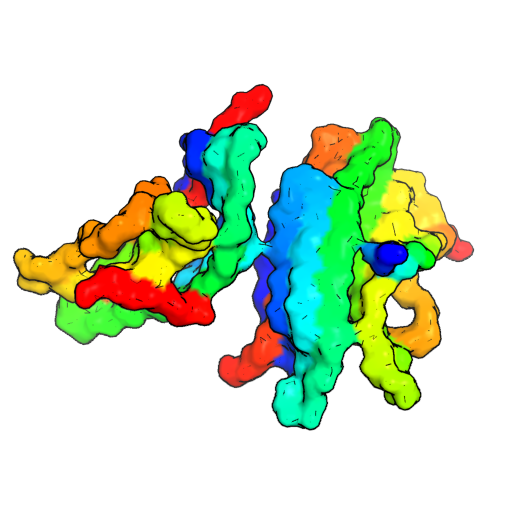 35.66 91 ASN B C 1
ATOM 1704 O O . ASN B 1 91 ? 3.065 -2.068 -35.520 1.00 35.58 91 ASN B O 1
ATOM 1709 N N . GLU B 1 92 ? 2.164 0.004 -35.536 1.00 29.59 92 GLU B N 1
ATOM 1710 C CA . GLU B 1 92 ? 2.123 0.135 -34.086 1.00 27.97 92 GLU B CA 1
ATOM 1711 C C . GLU B 1 92 ? 1.182 -0.873 -33.440 1.00 30.82 92 GLU B C 1
ATOM 1712 O O . GLU B 1 92 ? 0.185 -1.288 -34.040 1.00 29.75 92 GLU B O 1
ATOM 1718 N N . ARG B 1 93 ? 1.531 -1.327 -32.260 1.00 27.61 93 ARG B N 1
ATOM 1719 C CA . ARG B 1 93 ? 0.726 -2.242 -31.504 1.00 27.08 93 ARG B CA 1
ATOM 1720 C C . ARG B 1 93 ? -0.594 -1.635 -31.071 1.00 29.61 93 ARG B C 1
ATOM 1721 O O . ARG B 1 93 ? -0.659 -0.679 -30.392 1.00 28.86 93 ARG B O 1
ATOM 1729 N N . LEU B 1 94 ? -1.666 -2.260 -31.489 1.00 25.26 94 LEU B N 1
ATOM 1730 C CA . LEU B 1 94 ? -2.972 -1.817 -31.107 1.00 24.93 94 LEU B CA 1
ATOM 1731 C C . LEU B 1 94 ? -3.288 -2.307 -29.719 1.00 28.40 94 LEU B C 1
ATOM 1732 O O . LEU B 1 94 ? -3.200 -3.454 -29.418 1.00 27.69 94 LEU B O 1
ATOM 1737 N N . ILE B 1 95 ? -3.640 -1.370 -28.877 1.00 24.41 95 ILE B N 1
ATOM 1738 C CA . ILE B 1 95 ? -3.840 -1.623 -27.488 1.00 24.10 95 ILE B CA 1
ATOM 1739 C C . ILE B 1 95 ? -5.304 -1.789 -27.226 1.00 29.04 95 ILE B C 1
ATOM 1740 O O . ILE B 1 95 ? -5.682 -2.759 -26.682 1.00 28.51 95 ILE B O 1
ATOM 1753 N N . TYR B 1 97 ? -9.695 -0.577 -28.501 1.00 30.68 97 TYR B N 1
ATOM 1754 C CA . TYR B 1 97 ? -10.686 0.134 -29.300 1.00 30.68 97 TYR B CA 1
ATOM 1755 C C . TYR B 1 97 ? -11.727 0.689 -28.351 1.00 32.37 97 TYR B C 1
ATOM 1756 O O . TYR B 1 97 ? -12.768 0.113 -28.215 1.00 31.62 97 TYR B O 1
ATOM 1765 N N . PRO B 1 98 ? -11.469 1.806 -27.707 1.00 26.95 98 PRO B N 1
ATOM 1766 C CA . PRO B 1 98 ? -12.431 2.190 -26.661 1.00 25.62 98 PRO B CA 1
ATOM 1767 C C . PRO B 1 98 ? -13.746 2.831 -27.140 1.00 27.18 98 PRO B C 1
ATOM 1768 O O . PRO B 1 98 ? -14.700 2.894 -26.364 1.00 26.24 98 PRO B O 1
ATOM 1772 N N . VAL B 1 99 ? -13.799 3.299 -28.387 1.00 22.26 99 VAL B N 1
ATOM 1773 C CA . VAL B 1 99 ? -15.020 3.922 -28.924 1.00 21.11 99 VAL B CA 1
ATOM 1774 C C . VAL B 1 99 ? -15.388 3.366 -30.305 1.00 25.06 99 VAL B C 1
ATOM 1775 O O . VAL B 1 99 ? -14.554 3.328 -31.212 1.00 24.49 99 VAL B O 1
ATOM 1779 N N . SER B 1 100 ? -16.641 2.934 -30.443 1.00 21.80 100 SER B N 1
ATOM 1780 C CA . SER B 1 100 ? -17.181 2.438 -31.709 1.00 21.98 100 SER B CA 1
ATOM 1781 C C . SER B 1 100 ? -18.647 2.852 -31.831 1.00 25.09 100 SER B C 1
ATOM 1782 O O . SER B 1 100 ? -19.513 2.291 -31.157 1.00 25.19 100 SER B O 1
ATOM 1785 N N . VAL B 1 101 ? -18.917 3.842 -32.682 1.00 20.02 101 VAL B N 1
ATOM 1786 C CA . VAL B 1 101 ? -20.256 4.434 -32.790 1.00 19.07 101 VAL B CA 1
ATOM 1787 C C . VAL B 1 101 ? -20.725 4.586 -34.240 1.00 22.29 101 VAL B C 1
ATOM 1788 O O . VAL B 1 101 ? -19.966 5.022 -35.108 1.00 20.29 101 VAL B O 1
ATOM 1792 N N . THR B 1 102 ? -21.982 4.218 -34.483 1.00 19.80 102 THR B N 1
ATOM 1793 C CA . THR B 1 102 ? -22.644 4.467 -35.759 1.00 19.78 102 THR B CA 1
ATOM 1794 C C . THR B 1 102 ? -23.585 5.665 -35.620 1.00 24.10 102 THR B C 1
ATOM 1795 O O . THR B 1 102 ? -24.483 5.669 -34.773 1.00 23.82 102 THR B O 1
ATOM 1799 N N . VAL B 1 103 ? -23.358 6.682 -36.449 1.00 20.39 103 VAL B N 1
ATOM 1800 C CA . VAL B 1 103 ? -24.167 7.900 -36.442 1.00 20.10 103 VAL B CA 1
ATOM 1801 C C . VAL B 1 103 ? -25.046 7.943 -37.690 1.00 24.84 103 VAL B C 1
ATOM 1802 O O . VAL B 1 103 ? -24.543 7.969 -38.815 1.00 24.28 103 VAL B O 1
ATOM 1806 N N . PHE B 1 104 ? -26.358 7.950 -37.476 1.00 21.64 104 PHE B N 1
ATOM 1807 C CA . PHE B 1 104 ? -27.331 7.951 -38.566 1.00 21.83 104 PHE B CA 1
ATOM 1808 C C . PHE B 1 104 ? -27.639 9.379 -39.031 1.00 27.93 104 PHE B C 1
ATOM 1809 O O . PHE B 1 104 ? -27.481 10.320 -38.250 1.00 28.26 104 PHE B O 1
ATOM 1817 N N . PRO B 1 105 ? -28.063 9.549 -40.304 1.00 25.57 105 PRO B N 1
ATOM 1818 C CA . PRO B 1 105 ? -28.303 10.884 -40.870 1.00 26.39 105 PRO B CA 1
ATOM 1819 C C . PRO B 1 105 ? -29.072 11.868 -39.978 1.00 29.98 105 PRO B C 1
ATOM 1820 O O . PRO B 1 105 ? -28.752 13.059 -39.974 1.00 30.71 105 PRO B O 1
ATOM 1824 N N . ASN B 1 106 ? -30.064 11.381 -39.231 1.00 24.80 106 ASN B N 1
ATOM 1825 C CA . ASN B 1 106 ? -30.876 12.250 -38.367 1.00 24.47 106 ASN B CA 1
ATOM 1826 C C . ASN B 1 106 ? -30.257 12.564 -36.995 1.00 27.83 106 ASN B C 1
ATOM 1827 O O . ASN B 1 106 ? -30.861 13.267 -36.180 1.00 28.00 106 ASN B O 1
ATOM 1832 N N . GLY B 1 107 ? -29.056 12.040 -36.752 1.00 23.46 107 GLY B N 1
ATOM 1833 C CA . GLY B 1 107 ? -28.322 12.316 -35.519 1.00 22.98 107 GLY B CA 1
ATOM 1834 C C . GLY B 1 107 ? -28.361 11.208 -34.482 1.00 26.19 107 GLY B C 1
ATOM 1835 O O . GLY B 1 107 ? -27.707 11.310 -33.441 1.00 24.93 107 GLY B O 1
ATOM 1836 N N . THR B 1 108 ? -29.129 10.156 -34.762 1.00 23.00 108 THR B N 1
ATOM 1837 C CA . THR B 1 108 ? -29.237 9.003 -33.868 1.00 22.45 108 THR B CA 1
ATOM 1838 C C . THR B 1 108 ? -27.893 8.281 -33.759 1.00 24.99 108 THR B C 1
ATOM 1839 O O . THR B 1 108 ? -27.266 7.954 -34.771 1.00 24.24 108 THR B O 1
ATOM 1843 N N . ARG B 1 109 ? -27.460 8.048 -32.523 1.00 21.15 109 ARG B N 1
ATOM 1844 C CA . ARG B 1 109 ? -26.182 7.400 -32.252 1.00 20.30 109 ARG B CA 1
ATOM 1845 C C . ARG B 1 109 ? -26.395 6.021 -31.640 1.00 26.58 109 ARG B C 1
ATOM 1846 O O . ARG B 1 109 ? -27.142 5.872 -30.673 1.00 27.67 109 ARG B O 1
ATOM 1854 N N . GLU B 1 110 ? -25.743 5.018 -32.221 1.00 23.37 110 GLU B N 1
ATOM 1855 C CA . GLU B 1 110 ? -25.760 3.663 -31.683 1.00 22.94 110 GLU B CA 1
ATOM 1856 C C . GLU B 1 110 ? -24.337 3.125 -31.613 1.00 26.74 110 GLU B C 1
ATOM 1857 O O . GLU B 1 110 ? -23.635 3.066 -32.627 1.00 27.11 110 GLU B O 1
ATOM 1863 N N . GLY B 1 111 ? -23.912 2.743 -30.412 1.00 23.10 111 GLY B N 1
ATOM 1864 C CA . GLY B 1 111 ? -22.564 2.225 -30.219 1.00 22.76 111 GLY B CA 1
ATOM 1865 C C . GLY B 1 111 ? -22.159 1.970 -28.783 1.00 26.23 111 GLY B C 1
ATOM 1866 O O . GLY B 1 111 ? -23.007 1.813 -27.900 1.00 25.52 111 GLY B O 1
ATOM 1867 N N . THR B 1 112 ? -20.847 1.935 -28.558 1.00 23.24 112 THR B N 1
ATOM 1868 C CA . THR B 1 112 ? -20.283 1.553 -27.268 1.00 22.82 112 THR B CA 1
ATOM 1869 C C . THR B 1 112 ? -19.005 2.281 -26.846 1.00 25.54 112 THR B C 1
ATOM 1870 O O . THR B 1 112 ? -18.123 2.546 -27.667 1.00 23.70 112 THR B O 1
ATOM 1874 N N . ILE B 1 113 ? -18.935 2.607 -25.557 1.00 23.01 113 ILE B N 1
ATOM 1875 C CA . ILE B 1 113 ? -17.740 3.230 -24.998 1.00 23.17 113 ILE B CA 1
ATOM 1876 C C . ILE B 1 113 ? -17.185 2.129 -24.092 1.00 29.04 113 ILE B C 1
ATOM 1877 O O . ILE B 1 113 ? -17.847 1.703 -23.140 1.00 29.08 113 ILE B O 1
ATOM 1882 N N . PHE B 1 114 ? -15.981 1.657 -24.407 1.00 26.52 114 PHE B N 1
ATOM 1883 C CA . PHE B 1 114 ? -15.321 0.623 -23.614 1.00 28.11 114 PHE B CA 1
ATOM 1884 C C . PHE B 1 114 ? -14.409 1.258 -22.567 1.00 33.34 114 PHE B C 1
ATOM 1885 O O . PHE B 1 114 ? -13.446 1.951 -22.907 1.00 32.90 114 PHE B O 1
ATOM 1893 N N . LEU B 1 115 ? -14.727 1.025 -21.295 1.00 30.80 115 LEU B N 1
ATOM 1894 C CA . LEU B 1 115 ? -13.941 1.562 -20.186 1.00 31.22 115 LEU B CA 1
ATOM 1895 C C . LEU B 1 115 ? -13.184 0.452 -19.467 1.00 37.05 115 LEU B C 1
ATOM 1896 O O . LEU B 1 115 ? -13.778 -0.357 -18.748 1.00 38.46 115 LEU B O 1
ATOM 1901 N N . TYR B 1 116 ? -11.868 0.419 -19.665 1.00 33.68 116 TYR B N 1
ATOM 1902 C CA . TYR B 1 116 ? -11.041 -0.644 -19.100 1.00 34.30 116 TYR B CA 1
ATOM 1903 C C . TYR B 1 116 ? -10.636 -0.319 -17.665 1.00 39.19 116 TYR B C 1
ATOM 1904 O O . TYR B 1 116 ? -10.255 0.809 -17.341 1.00 38.70 116 TYR B O 1
ATOM 1913 N N . GLU B 1 117 ? -10.725 -1.349 -16.825 1.00 36.92 117 GLU B N 1
ATOM 1914 C CA . GLU B 1 117 ? -10.446 -1.212 -15.403 1.00 37.52 117 GLU B CA 1
ATOM 1915 C C . GLU B 1 117 ? -9.346 -2.141 -14.879 1.00 42.10 117 GLU B C 1
ATOM 1916 O O . GLU B 1 117 ? -8.989 -3.123 -15.537 1.00 41.83 117 GLU B O 1
ATOM 1922 N N . LYS B 1 118 ? -8.820 -1.828 -13.694 1.00 39.59 118 LYS B N 1
ATOM 1923 C CA . LYS B 1 118 ? -7.831 -2.671 -13.007 1.00 41.25 118 LYS B CA 1
ATOM 1924 C C . LYS B 1 118 ? -8.464 -3.979 -12.518 1.00 47.90 118 LYS B C 1
ATOM 1925 O O . LYS B 1 118 ? -9.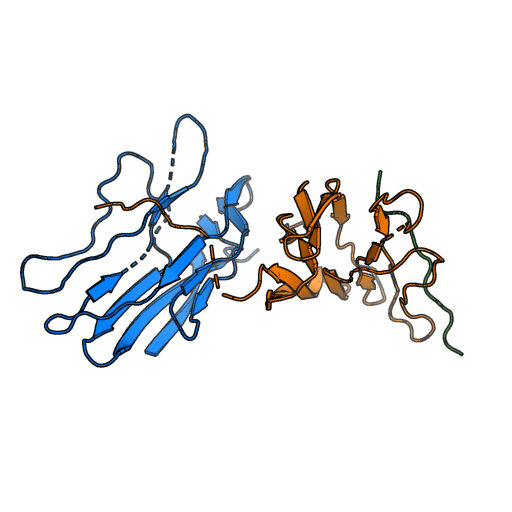598 -3.980 -12.033 1.00 46.94 118 LYS B O 1
ATOM 1931 N N .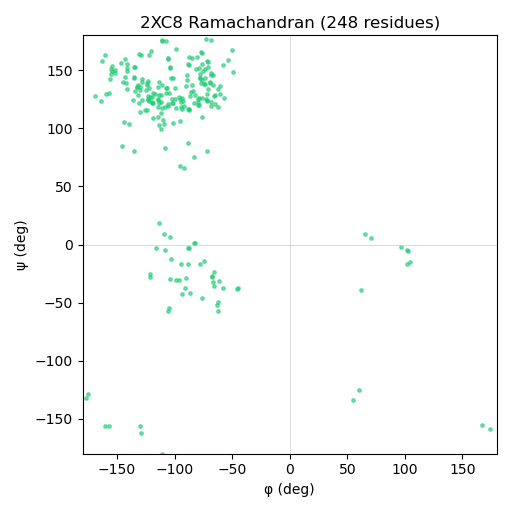 GLU B 1 119 ? -7.726 -5.082 -12.647 1.00 47.02 119 GLU B N 1
ATOM 1932 C CA . GLU B 1 119 ? -8.204 -6.409 -12.234 1.00 49.29 119 GLU B CA 1
ATOM 1933 C C . GLU B 1 119 ? -8.252 -6.590 -10.709 1.00 55.67 119 GLU B C 1
ATOM 1934 O O . GLU B 1 119 ? -7.866 -5.691 -9.956 1.00 55.27 119 GLU B O 1
ATOM 1940 N N . ASP B 1 120 ? -8.734 -7.759 -10.276 1.00 53.93 120 ASP B N 1
ATOM 1941 C CA . ASP B 1 120 ? -8.889 -8.118 -8.855 1.00 83.27 120 ASP B CA 1
ATOM 1942 C C . ASP B 1 120 ? -9.852 -7.198 -8.106 1.00 102.10 120 ASP B C 1
ATOM 1943 O O . ASP B 1 120 ? -10.960 -6.932 -8.571 1.00 59.55 120 ASP B O 1
ATOM 1948 N N . LYS B 1 126 ? -13.924 6.562 -6.829 1.00 68.70 126 LYS B N 1
ATOM 1949 C CA . LYS B 1 126 ? -15.376 6.398 -6.823 1.00 68.29 126 LYS B CA 1
ATOM 1950 C C . LYS B 1 126 ? -16.107 6.477 -5.476 1.00 72.26 126 LYS B C 1
ATOM 1951 O O . LYS B 1 126 ? -17.323 6.645 -5.473 1.00 72.75 126 LYS B O 1
ATOM 1953 N N . PRO B 1 127 ? -15.378 6.354 -4.338 1.00 67.92 127 PRO B N 1
ATOM 1954 C CA . PRO B 1 127 ? -16.005 6.485 -3.028 1.00 66.92 127 PRO B CA 1
ATOM 1955 C C . PRO B 1 127 ? -16.627 7.872 -3.122 1.00 68.45 127 PRO B C 1
ATOM 1956 O O . PRO B 1 127 ? -15.933 8.838 -3.458 1.00 68.30 127 PRO B O 1
ATOM 1960 N N . PRO B 1 128 ? -17.943 7.966 -2.848 1.00 62.68 128 PRO B N 1
ATOM 1961 C CA . PRO B 1 128 ? -18.567 9.273 -2.873 1.00 61.60 128 PRO B CA 1
ATOM 1962 C C . PRO B 1 128 ? -18.373 9.740 -1.446 1.00 63.59 128 PRO B C 1
ATOM 1963 O O . PRO B 1 128 ? -18.369 8.916 -0.521 1.00 63.07 128 PRO B O 1
ATOM 1967 N N . VAL B 1 129 ? -18.183 11.026 -1.272 1.00 58.89 129 VAL B N 1
ATOM 1968 C CA . VAL B 1 129 ? -18.090 11.564 0.049 1.00 58.26 129 VAL B CA 1
ATOM 1969 C C . VAL B 1 129 ? -19.287 11.024 0.859 1.00 61.16 129 VAL B C 1
ATOM 1970 O O . VAL B 1 129 ? -20.312 10.742 0.318 1.00 60.28 129 VAL B O 1
ATOM 1974 N N . ILE B 1 130 ? -19.136 10.824 2.151 1.00 57.67 130 ILE B N 1
ATOM 1975 C CA . ILE B 1 130 ? -20.262 10.442 2.942 1.00 57.51 130 ILE B CA 1
ATOM 1976 C C . ILE B 1 130 ? -20.993 11.661 3.420 1.00 62.15 130 ILE B C 1
ATOM 1977 O O . ILE B 1 130 ? -20.437 12.403 4.161 1.00 61.92 130 ILE B O 1
ATOM 1982 N N . VAL B 1 131 ? -22.267 11.853 3.005 1.00 59.40 131 VAL B N 1
ATOM 1983 C CA . VAL B 1 131 ? -23.185 12.901 3.541 1.00 59.54 131 VAL B CA 1
ATOM 1984 C C . VAL B 1 131 ? -23.805 12.172 4.691 1.00 64.43 131 VAL B C 1
ATOM 1985 O O . VAL B 1 131 ? -24.860 11.542 4.569 1.00 63.96 131 VAL B O 1
ATOM 1989 N N . GLU B 1 132 ? -23.136 12.255 5.826 1.00 61.60 132 GLU B N 1
ATOM 1990 C CA . GLU B 1 132 ? -23.645 11.558 6.975 1.00 94.71 132 GLU B CA 1
ATOM 1991 C C . GLU B 1 132 ? -23.380 12.247 8.284 1.00 111.42 132 GLU B C 1
ATOM 1992 O O . GLU B 1 132 ? -22.397 11.921 8.927 1.00 72.35 132 GLU B O 1
ATOM 1994 N N . LYS C 1 126 ? -3.769 18.224 -34.371 1.00 61.77 126 LYS C N 1
ATOM 1995 C CA . LYS C 1 126 ? -4.647 17.800 -33.311 1.00 61.28 126 LYS C CA 1
ATOM 1996 C C . LYS C 1 126 ? -5.020 16.402 -33.630 1.00 62.36 126 LYS C C 1
ATOM 1997 O O . LYS C 1 126 ? -5.673 16.148 -34.639 1.00 60.20 126 LYS C O 1
ATOM 2003 N N . PRO C 1 127 ? -4.625 15.486 -32.763 1.00 58.50 127 PRO C N 1
ATOM 2004 C CA . PRO C 1 127 ? -5.099 14.111 -32.866 1.00 55.47 127 PRO C CA 1
ATOM 2005 C C . PRO C 1 127 ? -6.630 14.087 -32.915 1.00 56.08 127 PRO C C 1
ATOM 2006 O O . PRO C 1 127 ? -7.273 15.046 -32.479 1.00 57.15 127 PRO C O 1
ATOM 2010 N N . PRO C 1 128 ? -7.215 12.997 -33.435 1.00 48.95 128 PRO C N 1
ATOM 2011 C CA . PRO C 1 128 ? -6.473 11.812 -33.847 1.00 46.92 128 PRO C CA 1
ATOM 2012 C C . PRO C 1 128 ? -5.957 11.869 -35.280 1.00 47.33 128 PRO C C 1
ATOM 2013 O O . PRO C 1 128 ? -6.430 12.669 -36.094 1.00 46.03 128 PRO C O 1
ATOM 2017 N N . VAL C 1 129 ? -4.971 11.021 -35.557 1.00 42.58 129 VAL C N 1
ATOM 2018 C CA . VAL C 1 129 ? -4.496 10.782 -36.910 1.00 40.71 129 VAL C CA 1
ATOM 2019 C C . VAL C 1 129 ? -5.585 10.005 -37.643 1.00 41.46 129 VAL C C 1
ATOM 2020 O O . VAL C 1 129 ? -6.139 9.039 -37.111 1.00 40.03 129 VAL C O 1
ATOM 2024 N N . ILE C 1 130 ? -5.896 10.442 -38.858 1.00 37.03 130 ILE C N 1
ATOM 2025 C CA . ILE C 1 130 ? -6.945 9.814 -39.650 1.00 35.07 130 ILE C CA 1
ATOM 2026 C C . ILE C 1 130 ? -6.448 8.524 -40.301 1.00 38.15 130 ILE C C 1
ATOM 2027 O O . ILE C 1 130 ? -5.420 8.507 -40.986 1.00 37.73 130 ILE C O 1
ATOM 2032 N N . VAL C 1 131 ? -7.186 7.447 -40.048 1.00 33.74 131 VAL C N 1
ATOM 2033 C CA . VAL C 1 131 ? -6.976 6.168 -40.710 1.00 32.55 131 VAL C CA 1
ATOM 2034 C C . VAL C 1 131 ? -8.100 5.987 -41.726 1.00 35.31 131 VAL C C 1
ATOM 2035 O O . VAL C 1 131 ? -9.282 6.000 -41.366 1.00 35.37 131 VAL C O 1
ATOM 2039 N N . GLU C 1 132 ? -7.726 5.838 -42.995 1.00 31.31 132 GLU C N 1
ATOM 2040 C CA . GLU C 1 132 ? -8.699 5.648 -44.069 1.00 30.99 132 GLU C CA 1
ATOM 2041 C C . GLU C 1 132 ? -9.293 4.240 -44.018 1.00 33.16 132 GLU C C 1
ATOM 2042 O O . GLU C 1 132 ? -8.584 3.285 -43.692 1.00 32.18 132 GLU C O 1
ATOM 2048 N N . PRO C 1 133 ? -10.598 4.107 -44.333 1.00 29.22 133 PRO C N 1
ATOM 2049 C CA . PRO C 1 133 ? -11.217 2.782 -44.335 1.00 29.42 133 PRO C CA 1
ATOM 2050 C C . PRO C 1 133 ? -10.736 1.907 -45.492 1.00 34.15 133 PRO C C 1
ATOM 2051 O O . PRO C 1 133 ? -10.322 2.423 -46.533 1.00 33.63 133 PRO C O 1
ATOM 2055 N N . GLN C 1 134 ? -10.752 0.618 -45.331 1.00 32.10 134 GLN C N 1
ATOM 2056 C CA . GLN C 1 134 ? -10.420 -0.317 -46.359 1.00 32.69 134 GLN C CA 1
ATOM 2057 C C . GLN C 1 134 ? -11.508 -0.458 -47.390 1.00 38.16 134 GLN C C 1
ATOM 2058 O O . GLN C 1 134 ? -12.648 -0.397 -47.073 1.00 36.17 134 GLN C O 1
ATOM 2064 N N . PRO C 1 135 ? -11.165 -0.742 -48.625 1.00 38.49 135 PRO C N 1
ATOM 2065 C CA . PRO C 1 135 ? -12.182 -1.116 -49.599 1.00 40.90 135 PRO C CA 1
ATOM 2066 C C . PRO C 1 135 ? -12.563 -2.552 -49.364 1.00 47.93 135 PRO C C 1
ATOM 2067 O O . PRO C 1 135 ? -11.768 -3.357 -48.991 1.00 47.74 135 PRO C O 1
ATOM 2071 N N . VAL C 1 136 ? -13.815 -2.858 -49.541 1.00 47.30 136 VAL C N 1
ATOM 2072 C CA . VAL C 1 136 ? -14.255 -4.193 -49.294 1.00 49.65 136 VAL C CA 1
ATOM 2073 C C . VAL C 1 136 ? -13.884 -5.031 -50.502 1.00 57.04 136 VAL C C 1
ATOM 2074 O O . VAL C 1 136 ? -14.252 -4.707 -51.611 1.00 58.18 136 VAL C O 1
ATOM 2078 N N . GLY C 1 137 ? -13.120 -6.089 -50.287 1.00 54.28 137 GLY C N 1
ATOM 2079 C CA . GLY C 1 137 ? -12.866 -7.019 -51.356 1.00 84.42 137 GLY C CA 1
ATOM 2080 C C . GLY C 1 137 ? -11.498 -7.046 -51.999 1.00 107.35 137 GLY C C 1
ATOM 2081 O O . GLY C 1 137 ? -11.401 -7.227 -53.205 1.00 66.67 137 GLY C O 1
#

InterPro domains:
  IPR049298 Gp22-like [PF21567] (2-116)
  IPR049300 Gp22-like superfamily [G3DSA:2.60.40.2980] (1-121)

Organism: Bacillus phage SPP1 (NCBI:txid10724)

Foldseek 3Di:
DAAEAEAEDQWFWPWDWDADPFGIWTCWTWIHRAPPDIDTDHIDIDGCDADQPFKKKKWWWWAPVPSDIYIDMDIFGPPPPTDDDDPDDTGTPGQWIWIAYNVGDIDYYGYGYDHDDD/DAAEAEDEDQWFWPWDWDADLFWIWTCWTWIHRAPPDIDTDHIDIDGCDADQPFKKKKWWWWAVVVSDIDIDMDIDGPPPPDDDDDDDPTGTPGQWIWIAYNVGDIDYYGYGYDHPPPPDDDPD/DDDDDDDDDDDD

Sequence (254 aa):
GIEIVNRKAVWYLTSEIKETETGIEVSAGELHKGDEEVFPVEEVSFDLTPDDTYPVEYLYLHNVQTKKVSWSLCKAYLDGEGYCDYQGNERLIYPVSVTVFPNGTREGTIFLYEKEDRGIEIVNRKAVWYLTSEIKETETGIEVSAGELHKGDEEVFPVEEVSFDLTPDDTYPVEYLYLHNVQTKKVSWSLCKAYLDGEGYCDYQGNERLIYPVSVTVFPNGTREGTIFLYEKEDKPPVIVEKPPVIVEPQPVG

Nearest PDB structures (foldseek):
  2xc8-assembly1_A  TM=1.005E+00  e=4.941E-22  Bacillus phage SPP1
  2xc8-assembly1_B  TM=9.845E-01  e=4.456E-20  Bacillus phage SPP1
  2xc8-assembly1_B  TM=1.005E+00  e=1.319E-22  Bacillus phage SPP1
  2xc8-assembly1_A  TM=9.849E-01  e=1.819E-20  Bacillus phage SPP1

Secondary structure (DSSP, 8-state):
-EEEEEEEESEEE---EEE-SSEEEE--EEEEETTTEEEEE--EEEE-PPPSSS-EE--EE--TTT----EEE--EETTTT-------SS-----EEEEE-TTS-EEEEEEEEEEPP-/-EEEEEEE-SEEE---EEE-SSEEEE-SEEEEETTTEEEEE--EEEE----SSS-EE--EE--TTT----EEEE-EE-SSSEE----SSSPP---EEEEE-TTS-EEEEEEEEE----PPEE--/-PPEEEPPEEP-

CATH classification: 2.60.40.2980

B-factor: mean 32.97, std 14.44, range [12.47, 111.42]

Radius of gyration: 20.84 Å; Cα contacts (8 Å, |Δi|>4): 644; chains: 3; bounding box: 48×40×65 Å